Protein AF-0000000068271011 (afdb_homodimer)

Organism: Malus domestica (NCBI:txid3750)

Structure (mmCIF, N/CA/C/O backbone):
data_AF-0000000068271011-model_v1
#
loop_
_entity.id
_entity.type
_entity.pdbx_description
1 polymer 'CASP-like protein'
#
loop_
_atom_site.group_PDB
_atom_site.id
_atom_site.type_symbol
_atom_site.label_atom_id
_atom_site.label_alt_id
_atom_site.label_comp_id
_atom_site.label_asym_id
_atom_site.label_entity_id
_atom_site.label_seq_id
_atom_site.pdbx_PDB_ins_code
_atom_site.Cartn_x
_atom_site.Cartn_y
_atom_site.Cartn_z
_atom_site.occupancy
_atom_site.B_iso_or_equiv
_atom_site.auth_seq_id
_atom_site.auth_comp_id
_atom_site.auth_asym_id
_atom_site.auth_atom_id
_atom_site.pdbx_PDB_model_num
ATOM 1 N N . MET A 1 1 ? -18.062 60.094 32.25 1 33.31 1 MET A N 1
ATOM 2 C CA . MET A 1 1 ? -18.938 59.219 31.516 1 33.31 1 MET A CA 1
ATOM 3 C C . MET A 1 1 ? -18.172 58.438 30.453 1 33.31 1 MET A C 1
ATOM 5 O O . MET A 1 1 ? -17.688 59 29.484 1 33.31 1 MET A O 1
ATOM 9 N N . ARG A 1 2 ? -17.422 57.312 30.844 1 46.38 2 ARG A N 1
ATOM 10 C CA . ARG A 1 2 ? -16.516 56.469 30.062 1 46.38 2 ARG A CA 1
ATOM 11 C C . ARG A 1 2 ? -17.266 55.781 28.938 1 46.38 2 ARG A C 1
ATOM 13 O O . ARG A 1 2 ? -18.312 55.156 29.172 1 46.38 2 ARG A O 1
ATOM 20 N N . SER A 1 3 ? -17.188 56.375 27.75 1 44.25 3 SER A N 1
ATOM 21 C CA . SER A 1 3 ? -17.844 55.812 26.562 1 44.25 3 SER A CA 1
ATOM 22 C C . SER A 1 3 ? -17.531 54.312 26.438 1 44.25 3 SER A C 1
ATOM 24 O O . SER A 1 3 ? -16.406 53.906 26.656 1 44.25 3 SER A O 1
ATOM 26 N N . PRO A 1 4 ? -18.562 53.438 26.656 1 44.94 4 PRO A N 1
ATOM 27 C CA . PRO A 1 4 ? -18.375 51.969 26.531 1 44.94 4 PRO A CA 1
ATOM 28 C C . PRO A 1 4 ? -17.719 51.562 25.219 1 44.94 4 PRO A C 1
ATOM 30 O O . PRO A 1 4 ? -18.016 52.156 24.172 1 44.94 4 PRO A O 1
ATOM 33 N N . GLN A 1 5 ? -16.422 51.375 25.125 1 43.22 5 GLN A N 1
ATOM 34 C CA . GLN A 1 5 ? -15.773 50.844 23.938 1 43.22 5 GLN A CA 1
ATOM 35 C C . GLN A 1 5 ? -16.531 49.625 23.391 1 43.22 5 GLN A C 1
ATOM 37 O O . GLN A 1 5 ? -16.875 48.719 24.156 1 43.22 5 GLN A O 1
ATOM 42 N N . PRO A 1 6 ? -17.328 49.781 22.297 1 45.28 6 PRO A N 1
ATOM 43 C CA . PRO A 1 6 ? -18 48.656 21.688 1 45.28 6 PRO A CA 1
ATOM 44 C C . PRO A 1 6 ? -17.109 47.406 21.578 1 45.28 6 PRO A C 1
ATOM 46 O O . PRO A 1 6 ? -15.914 47.531 21.281 1 45.28 6 PRO A O 1
ATOM 49 N N . HIS A 1 7 ? -17.203 46.469 22.453 1 42.16 7 HIS A N 1
ATOM 50 C CA . HIS A 1 7 ? -16.641 45.125 22.266 1 42.16 7 HIS A CA 1
ATOM 51 C C . HIS A 1 7 ? -16.797 44.656 20.828 1 42.16 7 HIS A C 1
ATOM 53 O O . HIS A 1 7 ? -17.906 44.625 20.281 1 42.16 7 HIS A O 1
ATOM 59 N N . ARG A 1 8 ? -15.914 45.031 19.891 1 43.66 8 ARG A N 1
ATOM 60 C CA . ARG A 1 8 ? -15.828 44.438 18.562 1 43.66 8 ARG A CA 1
ATOM 61 C C . ARG A 1 8 ? -16.078 42.938 18.625 1 43.66 8 ARG A C 1
ATOM 63 O O . ARG A 1 8 ? -15.266 42.188 19.172 1 43.66 8 ARG A O 1
ATOM 70 N N . ASN A 1 9 ? -17.266 42.562 18.938 1 37.66 9 ASN A N 1
ATOM 71 C CA . ASN A 1 9 ? -17.578 41.156 18.641 1 37.66 9 ASN A CA 1
ATOM 72 C C . ASN A 1 9 ? -16.984 40.719 17.312 1 37.66 9 ASN A C 1
ATOM 74 O O . ASN A 1 9 ? -17.328 41.281 16.266 1 37.66 9 ASN A O 1
ATOM 78 N N . GLY A 1 10 ? -15.719 40.656 17.125 1 39.84 10 GLY A N 1
ATOM 79 C CA . GLY A 1 10 ? -15.242 39.906 15.992 1 39.84 10 GLY A CA 1
ATOM 80 C C . GLY A 1 10 ? -16.203 38.812 15.547 1 39.84 10 GLY A C 1
ATOM 81 O O . GLY A 1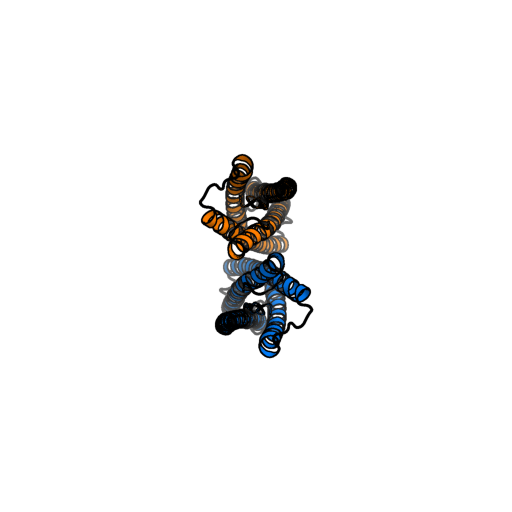 10 ? -16.125 37.688 16.031 1 39.84 10 GLY A O 1
ATOM 82 N N . GLY A 1 11 ? -17.469 39.062 15.422 1 41.41 11 GLY A N 1
ATOM 83 C CA . GLY A 1 11 ? -18.5 38.219 14.891 1 41.41 11 GLY A CA 1
ATOM 84 C C . GLY A 1 11 ? -18.016 37.344 13.75 1 41.41 11 GLY A C 1
ATOM 85 O O . GLY A 1 11 ? -17.328 37.812 12.836 1 41.41 11 GLY A O 1
ATOM 86 N N . ASP A 1 12 ? -17.688 35.969 13.945 1 48.03 12 ASP A N 1
ATOM 87 C CA . ASP A 1 12 ? -17.641 35 12.859 1 48.03 12 ASP A CA 1
ATOM 88 C C . ASP A 1 12 ? -18.594 35.406 11.734 1 48.03 12 ASP A C 1
ATOM 90 O O . ASP A 1 12 ? -19.797 35.562 11.969 1 48.03 12 ASP A O 1
ATOM 94 N N . ASN A 1 13 ? -18.266 36.219 10.836 1 49.38 13 ASN A N 1
ATOM 95 C CA . ASN A 1 13 ? -19.047 36.562 9.664 1 49.38 13 ASN A CA 1
ATOM 96 C C . ASN A 1 13 ? -19.828 35.344 9.141 1 49.38 13 ASN A C 1
ATOM 98 O O . ASN A 1 13 ? -19.25 34.281 8.883 1 49.38 13 ASN A O 1
ATOM 102 N N . PRO A 1 14 ? -21.125 35.312 9.273 1 54.72 14 PRO A N 1
ATOM 103 C CA . PRO A 1 14 ? -22 34.25 8.773 1 54.72 14 PRO A CA 1
ATOM 104 C C . PRO A 1 14 ? -21.547 33.688 7.43 1 54.72 14 PRO A C 1
ATOM 106 O O . PRO A 1 14 ? -21.75 32.5 7.156 1 54.72 14 PRO A O 1
ATOM 109 N N . PHE A 1 15 ? -20.922 34.5 6.59 1 53.84 15 PHE A N 1
ATOM 110 C CA . PHE A 1 15 ? -20.5 34.062 5.266 1 53.84 15 PHE A CA 1
ATOM 111 C C . PHE A 1 15 ? -19.375 33.031 5.371 1 53.84 15 PHE A C 1
ATOM 113 O O . PHE A 1 15 ? -19.375 32.031 4.656 1 53.84 15 PHE A O 1
ATOM 120 N N . HIS A 1 16 ? -18.375 33.312 6.211 1 56.59 16 HIS A N 1
ATOM 121 C CA . HIS A 1 16 ? -17.25 32.375 6.387 1 56.59 16 HIS A CA 1
ATOM 122 C C . HIS A 1 16 ? -17.734 31.047 6.918 1 56.59 16 HIS A C 1
ATOM 124 O O . HIS A 1 16 ? -17.266 29.984 6.492 1 56.59 16 HIS A O 1
ATOM 130 N N . SER A 1 17 ? -18.875 31.172 7.656 1 69.44 17 SER A N 1
ATOM 131 C CA . SER A 1 17 ? -19.422 29.953 8.242 1 69.44 17 SER A CA 1
ATOM 132 C C . SER A 1 17 ? -20.109 29.094 7.184 1 69.44 17 SER A C 1
ATOM 134 O O . SER A 1 17 ? -19.938 27.875 7.168 1 69.44 17 SER A O 1
ATOM 136 N N . THR A 1 18 ? -20.641 29.766 6.086 1 74.25 18 THR A N 1
ATOM 137 C CA . THR A 1 18 ? -21.359 29 5.086 1 74.25 18 THR A CA 1
ATOM 138 C C . THR A 1 18 ? -20.391 28.312 4.133 1 74.25 18 THR A C 1
ATOM 140 O O . THR A 1 18 ? -20.578 27.141 3.779 1 74.25 18 THR A O 1
ATOM 143 N N . VAL A 1 19 ? -19.328 29.125 3.732 1 69.19 19 VAL A N 1
ATOM 144 C CA . VAL A 1 19 ? -18.359 28.547 2.807 1 69.19 19 VAL A CA 1
ATOM 145 C C . VAL A 1 19 ? -17.656 27.375 3.465 1 69.19 19 VAL A C 1
ATOM 147 O O . VAL A 1 19 ? -17.438 26.328 2.832 1 69.19 19 VAL A O 1
ATOM 150 N N . SER A 1 20 ? -17.375 27.562 4.691 1 77 20 SER A N 1
ATOM 151 C CA . SER A 1 20 ? -16.703 26.5 5.441 1 77 20 SER A CA 1
ATOM 152 C C . SER A 1 20 ? -17.609 25.281 5.586 1 77 20 SER A C 1
ATOM 154 O O . SER A 1 20 ? -17.156 24.141 5.441 1 77 20 SER A O 1
ATOM 156 N N . LEU A 1 21 ? -18.906 25.578 5.742 1 78.38 21 LEU A N 1
ATOM 157 C CA . LEU A 1 21 ? -19.859 24.484 5.879 1 78.38 21 LEU A CA 1
ATOM 158 C C . LEU A 1 21 ? -20.031 23.75 4.559 1 78.38 21 LEU A C 1
ATOM 160 O O . LEU A 1 21 ? -20.141 22.516 4.543 1 78.38 21 LEU A O 1
ATOM 164 N N . ARG A 1 22 ? -20.031 24.438 3.506 1 80.31 22 ARG A N 1
ATOM 165 C CA . ARG A 1 22 ? -20.172 23.828 2.191 1 80.31 22 ARG A CA 1
ATOM 166 C C . ARG A 1 22 ? -18.953 22.984 1.857 1 80.31 22 ARG A C 1
ATOM 168 O O . ARG A 1 22 ? -19.078 21.891 1.304 1 80.31 22 ARG A O 1
ATOM 175 N N . LYS A 1 23 ? -17.812 23.469 2.145 1 81.69 23 LYS A N 1
ATOM 176 C CA . LYS A 1 23 ? -16.578 22.719 1.898 1 81.69 23 LYS A CA 1
ATOM 177 C C . LYS A 1 23 ? -16.547 21.438 2.715 1 81.69 23 LYS A C 1
ATOM 179 O O . LYS A 1 23 ? -16.125 20.391 2.219 1 81.69 23 LYS A O 1
ATOM 184 N N . LEU A 1 24 ? -16.984 21.547 3.848 1 82.75 24 LEU A N 1
ATOM 185 C CA . LEU A 1 24 ? -17.016 20.375 4.723 1 82.75 24 LEU A CA 1
ATOM 186 C C . LEU A 1 24 ? -17.984 19.328 4.191 1 82.75 24 LEU A C 1
ATOM 188 O O . LEU A 1 24 ? -17.688 18.125 4.203 1 82.75 24 LEU A O 1
ATOM 192 N N . ARG A 1 25 ? -19.109 19.844 3.721 1 85.06 25 ARG A N 1
ATOM 193 C CA . ARG A 1 25 ? -20.109 18.922 3.176 1 85.06 25 ARG A CA 1
ATOM 194 C C . ARG A 1 25 ? -19.578 18.234 1.924 1 85.06 25 ARG A C 1
ATOM 196 O O . ARG A 1 25 ? -19.781 17.016 1.749 1 85.06 25 ARG A O 1
ATOM 203 N N . ARG A 1 26 ? -18.969 19 1.109 1 87 26 ARG A N 1
ATOM 204 C CA . ARG A 1 26 ? -18.406 18.422 -0.111 1 87 26 ARG A CA 1
ATOM 205 C C . ARG A 1 26 ? -17.359 17.375 0.212 1 87 26 ARG A C 1
ATOM 207 O O . ARG A 1 26 ? -17.297 16.328 -0.437 1 87 26 ARG A O 1
ATOM 214 N N . PHE A 1 27 ? -16.562 17.688 1.194 1 89.06 27 PHE A N 1
ATOM 215 C CA . PHE A 1 27 ? -15.531 16.766 1.633 1 89.06 27 PHE A CA 1
ATOM 216 C C . PHE A 1 27 ? -16.156 15.469 2.154 1 89.06 27 PHE A C 1
ATOM 218 O O . PHE A 1 27 ? -15.703 14.375 1.803 1 89.06 27 PHE A O 1
ATOM 225 N N . ASN A 1 28 ? -17.156 15.547 2.842 1 90.06 28 ASN A N 1
ATOM 226 C CA . ASN A 1 28 ? -17.812 14.383 3.408 1 90.06 28 ASN A CA 1
ATOM 227 C C . ASN A 1 28 ? -18.5 13.547 2.33 1 90.06 28 ASN A C 1
ATOM 229 O O . ASN A 1 28 ? -18.484 12.312 2.393 1 90.06 28 ASN A O 1
ATOM 233 N N . TYR A 1 29 ? -19.031 14.219 1.406 1 92.75 29 TYR A N 1
ATOM 234 C CA . TYR A 1 29 ? -19.672 13.5 0.309 1 92.75 29 TYR A CA 1
ATOM 235 C C . TYR A 1 29 ? -18.641 12.773 -0.545 1 92.75 29 TYR A C 1
ATOM 237 O O . TYR A 1 29 ? -18.891 11.672 -1.04 1 92.75 29 TYR A O 1
ATOM 245 N N . LEU A 1 30 ? -17.531 13.422 -0.727 1 94.19 30 LEU A N 1
ATOM 246 C CA . LEU A 1 30 ? -16.453 12.773 -1.477 1 94.19 30 LEU A CA 1
ATOM 247 C C . LEU A 1 30 ? -16.016 11.492 -0.792 1 94.19 30 LEU A C 1
ATOM 249 O O . LEU A 1 30 ? -15.836 10.461 -1.448 1 94.19 30 LEU A O 1
ATOM 253 N N . ILE A 1 31 ? -15.883 11.586 0.47 1 94.5 31 ILE A N 1
ATOM 254 C CA . ILE A 1 31 ? -15.508 10.398 1.239 1 94.5 31 ILE A CA 1
ATOM 255 C C . ILE A 1 31 ? -16.562 9.305 1.044 1 94.5 31 ILE A C 1
ATOM 257 O O . ILE A 1 31 ? -16.219 8.141 0.82 1 94.5 31 ILE A O 1
ATOM 261 N N . LEU A 1 32 ? -17.797 9.656 1.128 1 96 32 LEU A N 1
ATOM 262 C CA . LEU A 1 32 ? -18.875 8.695 0.977 1 96 32 LEU A CA 1
ATOM 263 C C . LEU A 1 32 ? -18.844 8.047 -0.403 1 96 32 LEU A C 1
ATOM 265 O O . LEU A 1 32 ? -19.047 6.836 -0.53 1 96 32 LEU A O 1
ATOM 269 N N . VAL A 1 33 ? -18.547 8.82 -1.41 1 97.12 33 VAL A N 1
ATOM 270 C CA . VAL A 1 33 ? -18.469 8.305 -2.773 1 97.12 33 VAL A CA 1
ATOM 271 C C . VAL A 1 33 ? -17.344 7.293 -2.883 1 97.12 33 VAL A C 1
ATOM 273 O O . VAL A 1 33 ? -17.5 6.227 -3.482 1 97.12 33 VAL A O 1
ATOM 276 N N . PHE A 1 34 ? -16.203 7.613 -2.303 1 97.88 34 PHE A N 1
ATOM 277 C CA . PHE A 1 34 ? -15.062 6.695 -2.35 1 97.88 34 PHE A CA 1
ATOM 278 C C . PHE A 1 34 ? -15.359 5.426 -1.567 1 97.88 34 PHE A C 1
ATOM 280 O O . PHE A 1 34 ? -14.977 4.328 -1.985 1 97.88 34 PHE A O 1
ATOM 287 N N . ARG A 1 35 ? -16.047 5.574 -0.492 1 97.38 35 ARG A N 1
ATOM 288 C CA . ARG A 1 35 ? -16.391 4.41 0.316 1 97.38 35 ARG A CA 1
ATOM 289 C C . ARG A 1 35 ? -17.391 3.512 -0.417 1 97.38 35 ARG A C 1
ATOM 291 O O . ARG A 1 35 ? -17.266 2.285 -0.385 1 97.38 35 ARG A O 1
ATOM 298 N N . PHE A 1 36 ? -18.312 4.121 -1.076 1 98.12 36 PHE A N 1
ATOM 299 C CA . PHE A 1 36 ? -19.297 3.363 -1.851 1 98.12 36 PHE A CA 1
ATOM 300 C C . PHE A 1 36 ? -18.625 2.639 -3.008 1 98.12 36 PHE A C 1
ATOM 302 O O . PHE A 1 36 ? -18.906 1.466 -3.264 1 98.12 36 PHE A O 1
ATOM 309 N N . ALA A 1 37 ? -17.734 3.355 -3.635 1 98.62 37 ALA A N 1
ATOM 310 C CA . ALA A 1 37 ? -17.016 2.768 -4.762 1 98.62 37 ALA A CA 1
ATOM 311 C C . ALA A 1 37 ? -16.125 1.61 -4.305 1 98.62 37 ALA A C 1
ATOM 313 O O . ALA A 1 37 ? -16.062 0.571 -4.965 1 98.62 37 ALA A O 1
ATOM 314 N N . SER A 1 38 ? -15.484 1.835 -3.16 1 98.56 38 SER A N 1
ATOM 315 C CA . SER A 1 38 ? -14.656 0.763 -2.607 1 98.56 38 SER A CA 1
ATOM 316 C C . SER A 1 38 ? -15.508 -0.443 -2.223 1 98.56 38 SER A C 1
ATOM 318 O O . SER A 1 38 ? -15.133 -1.585 -2.494 1 98.56 38 SER A O 1
ATOM 320 N N . PHE A 1 39 ? -16.672 -0.252 -1.646 1 98.69 39 PHE A N 1
ATOM 321 C CA . PHE A 1 39 ? -17.578 -1.316 -1.255 1 98.69 39 PHE A CA 1
ATOM 322 C C . PHE A 1 39 ? -18.047 -2.105 -2.473 1 98.69 39 PHE A C 1
ATOM 324 O O . PHE A 1 39 ? -17.938 -3.332 -2.504 1 98.69 39 PHE A O 1
ATOM 331 N N . SER A 1 40 ? -18.5 -1.378 -3.469 1 98.81 40 SER A N 1
ATOM 332 C CA . SER A 1 40 ? -19.047 -2.025 -4.652 1 98.81 40 SER A CA 1
ATOM 333 C C . SER A 1 40 ? -17.984 -2.814 -5.402 1 98.81 40 SER A C 1
ATOM 335 O O . SER A 1 40 ? -18.25 -3.928 -5.867 1 98.81 40 SER A O 1
ATOM 337 N N . SER A 1 41 ? -16.812 -2.236 -5.484 1 98.88 41 SER A N 1
ATOM 338 C CA . SER A 1 41 ? -15.742 -2.902 -6.215 1 98.88 41 SER A CA 1
ATOM 339 C C . SER A 1 41 ? -15.273 -4.156 -5.484 1 98.88 41 SER A C 1
ATOM 341 O O . SER A 1 41 ? -15.109 -5.215 -6.098 1 98.88 41 SER A O 1
ATOM 343 N N . SER A 1 42 ? -15.102 -4.059 -4.168 1 98.88 42 SER A N 1
ATOM 344 C CA . SER A 1 42 ? -14.633 -5.207 -3.398 1 98.88 42 SER A CA 1
ATOM 345 C C . SER A 1 42 ? -15.711 -6.285 -3.309 1 98.88 42 SER A C 1
ATOM 347 O O . SER A 1 42 ? -15.398 -7.48 -3.336 1 98.88 42 SER A O 1
ATOM 349 N N . LEU A 1 43 ? -16.938 -5.883 -3.244 1 98.81 43 LEU A N 1
ATOM 350 C CA . LEU A 1 43 ? -18.031 -6.855 -3.238 1 98.81 43 LEU A CA 1
ATOM 351 C C . LEU A 1 43 ? -18.109 -7.586 -4.574 1 98.81 43 LEU A C 1
ATOM 353 O O . LEU A 1 43 ? -18.266 -8.812 -4.609 1 98.81 43 LEU A O 1
ATOM 357 N N . ALA A 1 44 ? -18.031 -6.77 -5.617 1 98.81 44 ALA A N 1
ATOM 358 C CA . ALA A 1 44 ? -18.047 -7.379 -6.945 1 98.81 44 ALA A CA 1
ATOM 359 C C . ALA A 1 44 ? -16.891 -8.359 -7.121 1 98.81 44 ALA A C 1
ATOM 361 O O . ALA A 1 44 ? -17.078 -9.461 -7.637 1 98.81 44 ALA A O 1
ATOM 362 N N . SER A 1 45 ? -15.734 -7.973 -6.727 1 98.88 45 SER A N 1
ATOM 363 C CA . SER A 1 45 ? -14.578 -8.852 -6.805 1 98.88 45 SER A CA 1
ATOM 364 C C . SER A 1 45 ? -14.82 -10.156 -6.043 1 98.88 45 SER A C 1
ATOM 366 O O . SER A 1 45 ? -14.555 -11.242 -6.559 1 98.88 45 SER A O 1
ATOM 368 N N . PHE A 1 46 ? -15.352 -10.023 -4.879 1 98.62 46 PHE A N 1
ATOM 369 C CA . PHE A 1 46 ? -15.672 -11.164 -4.023 1 98.62 46 PHE A CA 1
ATOM 370 C C . PHE A 1 46 ? -16.672 -12.094 -4.711 1 98.62 46 PHE A C 1
ATOM 372 O O . PHE A 1 46 ? -16.422 -13.297 -4.801 1 98.62 46 PHE A O 1
ATOM 379 N N . VAL A 1 47 ? -17.688 -11.57 -5.234 1 97.88 47 VAL A N 1
ATOM 380 C CA . VAL A 1 47 ? -18.766 -12.352 -5.844 1 97.88 47 VAL A CA 1
ATOM 381 C C . VAL A 1 47 ? -18.25 -13.023 -7.121 1 97.88 47 VAL A C 1
ATOM 383 O O . VAL A 1 47 ? -18.531 -14.195 -7.367 1 97.88 47 VAL A O 1
ATOM 386 N N . PHE A 1 48 ? -17.484 -12.289 -7.914 1 97.69 48 PHE A N 1
ATOM 387 C CA . PHE A 1 48 ? -16.984 -12.852 -9.164 1 97.69 48 PHE A CA 1
ATOM 388 C C . PHE A 1 48 ? -16.031 -14 -8.891 1 97.69 48 PHE A C 1
ATOM 390 O O . PHE A 1 48 ? -16.031 -15 -9.609 1 97.69 48 PHE A O 1
ATOM 397 N N . MET A 1 49 ? -15.234 -13.883 -7.852 1 97.56 49 MET A N 1
ATOM 398 C CA . MET A 1 49 ? -14.328 -14.977 -7.52 1 97.56 49 MET A CA 1
ATOM 399 C C . MET A 1 49 ? -15.102 -16.188 -7.02 1 97.56 49 MET A C 1
ATOM 401 O O . MET A 1 49 ? -14.797 -17.328 -7.402 1 97.56 49 MET A O 1
ATOM 405 N N . LEU A 1 50 ? -16.125 -15.953 -6.277 1 95.62 50 LEU A N 1
ATOM 406 C CA . LEU A 1 50 ? -16.953 -17.047 -5.773 1 95.62 50 LEU A CA 1
ATOM 407 C C . LEU A 1 50 ? -17.672 -17.75 -6.914 1 95.62 50 LEU A C 1
ATOM 409 O O . LEU A 1 50 ? -17.875 -18.969 -6.871 1 95.62 50 LEU A O 1
ATOM 413 N N . SER A 1 51 ? -17.984 -17 -7.898 1 93.44 51 SER A N 1
ATOM 414 C CA . SER A 1 51 ? -18.766 -17.531 -9.008 1 93.44 51 SER A CA 1
ATOM 415 C C . SER A 1 51 ? -17.938 -18.453 -9.883 1 93.44 51 SER A C 1
ATOM 417 O O . SER A 1 51 ? -18.484 -19.188 -10.711 1 93.44 51 SER A O 1
ATOM 419 N N . THR A 1 52 ? -16.625 -18.453 -9.695 1 92.5 52 THR A N 1
ATOM 420 C CA . THR A 1 52 ? -15.766 -19.344 -10.469 1 92.5 52 THR A CA 1
ATOM 421 C C . THR A 1 52 ? -16.016 -20.797 -10.07 1 92.5 52 THR A C 1
ATOM 423 O O . THR A 1 52 ? -15.664 -21.719 -10.82 1 92.5 52 THR A O 1
ATOM 426 N N . SER A 1 53 ? -16.609 -21.078 -8.945 1 86.25 53 SER A N 1
ATOM 427 C CA . SER A 1 53 ? -16.891 -22.422 -8.484 1 86.25 53 SER A CA 1
ATOM 428 C C . SER A 1 53 ? -18.141 -22.984 -9.172 1 86.25 53 SER A C 1
ATOM 430 O O . SER A 1 53 ? -18.391 -24.188 -9.117 1 86.25 53 SER A O 1
ATOM 432 N N . ARG A 1 54 ? -18.969 -22.281 -9.75 1 77.5 54 ARG A N 1
ATOM 433 C CA . ARG A 1 54 ? -20.203 -22.719 -10.398 1 77.5 54 ARG A CA 1
ATOM 434 C C . ARG A 1 54 ? -19.938 -23.203 -11.82 1 77.5 54 ARG A C 1
ATOM 436 O O . ARG A 1 54 ? -20.828 -23.703 -12.492 1 77.5 54 ARG A O 1
ATOM 443 N N . ALA A 1 55 ? -18.656 -23.078 -12.125 1 71.56 55 ALA A N 1
ATOM 444 C CA . ALA A 1 55 ? -18.328 -23.484 -13.484 1 71.56 55 ALA A CA 1
ATOM 445 C C . ALA A 1 55 ? -18.406 -25 -13.641 1 71.56 55 ALA A C 1
ATOM 447 O O . ALA A 1 55 ? -18.828 -25.703 -12.719 1 71.56 55 ALA A O 1
ATOM 448 N N . ALA A 1 56 ? -18.047 -25.578 -14.742 1 70.44 56 ALA A N 1
ATOM 449 C CA . ALA A 1 56 ? -18.156 -26.969 -15.148 1 70.44 56 ALA A CA 1
ATOM 450 C C . ALA A 1 56 ? -17.578 -27.906 -14.086 1 70.44 56 ALA A C 1
ATOM 452 O O . ALA A 1 56 ? -16.734 -27.484 -13.281 1 70.44 56 ALA A O 1
ATOM 453 N N . ALA A 1 57 ? -18.156 -29.078 -13.898 1 76.19 57 ALA A N 1
ATOM 454 C CA . ALA A 1 57 ? -17.812 -30.062 -12.883 1 76.19 57 ALA A CA 1
ATOM 455 C C . ALA A 1 57 ? -16.297 -30.344 -12.883 1 76.19 57 ALA A C 1
ATOM 457 O O . ALA A 1 57 ? -15.703 -30.516 -11.82 1 76.19 57 ALA A O 1
ATOM 458 N N . ASN A 1 58 ? -15.516 -30.219 -13.953 1 82.25 58 ASN A N 1
ATOM 459 C CA . ASN A 1 58 ? -14.094 -30.531 -14.016 1 82.25 58 ASN A CA 1
ATOM 460 C C . ASN A 1 58 ? -13.242 -29.266 -14.062 1 82.25 58 ASN A C 1
ATOM 462 O O . ASN A 1 58 ? -12.023 -29.344 -14.242 1 82.25 58 ASN A O 1
ATOM 466 N N . SER A 1 59 ? -13.883 -28.109 -13.75 1 86.25 59 SER A N 1
ATOM 467 C CA . SER A 1 59 ? -13.164 -26.844 -13.797 1 86.25 59 SER A CA 1
ATOM 468 C C . SER A 1 59 ? -12.438 -26.578 -12.484 1 86.25 59 SER A C 1
ATOM 470 O O . SER A 1 59 ? -12.852 -27.047 -11.43 1 86.25 59 SER A O 1
ATOM 472 N N . PRO A 1 60 ? -11.32 -25.938 -12.562 1 89.56 60 PRO A N 1
ATOM 473 C CA . PRO A 1 60 ? -10.656 -25.531 -11.328 1 89.56 60 PRO A CA 1
ATOM 474 C C . PRO A 1 60 ? -11.539 -24.625 -10.461 1 89.56 60 PRO A C 1
ATOM 476 O O . PRO A 1 60 ? -12.422 -23.938 -10.984 1 89.56 60 PRO A O 1
ATOM 479 N N . ARG A 1 61 ? -11.328 -24.734 -9.227 1 91.31 61 ARG A N 1
ATOM 480 C CA . ARG A 1 61 ? -12.062 -23.922 -8.273 1 91.31 61 ARG A CA 1
ATOM 481 C C . ARG A 1 61 ? -11.117 -23 -7.504 1 91.31 61 ARG A C 1
ATOM 483 O O . ARG A 1 61 ? -9.992 -23.375 -7.184 1 91.31 61 ARG A O 1
ATOM 490 N N . TRP A 1 62 ? -11.688 -21.859 -7.125 1 92.81 62 TRP A N 1
ATOM 491 C CA . TRP A 1 62 ? -10.867 -20.828 -6.488 1 92.81 62 TRP A CA 1
ATOM 492 C C . TRP A 1 62 ? -10.273 -21.328 -5.18 1 92.81 62 TRP A C 1
ATOM 494 O O . TRP A 1 62 ? -9.133 -21.016 -4.84 1 92.81 62 TRP A O 1
ATOM 504 N N . TYR A 1 63 ? -11.062 -22.109 -4.414 1 93.19 63 TYR A N 1
ATOM 505 C CA . TYR A 1 63 ? -10.633 -22.469 -3.066 1 93.19 63 TYR A CA 1
ATOM 506 C C . TYR A 1 63 ? -9.508 -23.484 -3.107 1 93.19 63 TYR A C 1
ATOM 508 O O . TYR A 1 63 ? -8.93 -23.828 -2.072 1 93.19 63 TYR A O 1
ATOM 516 N N . HIS A 1 64 ? -9.078 -24.016 -4.297 1 91.31 64 HIS A N 1
ATOM 517 C CA . HIS A 1 64 ? -7.941 -24.922 -4.43 1 91.31 64 HIS A CA 1
ATOM 518 C C . HIS A 1 64 ? -6.625 -24.156 -4.43 1 91.31 64 HIS A C 1
ATOM 520 O O . HIS A 1 64 ? -5.555 -24.75 -4.262 1 91.31 64 HIS A O 1
ATOM 526 N N . PHE A 1 65 ? -6.699 -22.891 -4.617 1 93.56 65 PHE A N 1
ATOM 527 C CA . PHE A 1 65 ? -5.5 -22.078 -4.758 1 93.56 65 PHE A CA 1
ATOM 528 C C . PHE A 1 65 ? -5.375 -21.094 -3.598 1 93.56 65 PHE A C 1
ATOM 530 O O . PHE A 1 65 ? -6.281 -20.297 -3.357 1 93.56 65 PHE A O 1
ATOM 537 N N . ASP A 1 66 ? -4.254 -21.047 -2.955 1 94.56 66 ASP A N 1
ATOM 538 C CA . ASP A 1 66 ? -4.023 -20.188 -1.803 1 94.56 66 ASP A CA 1
ATOM 539 C C . ASP A 1 66 ? -4.156 -18.703 -2.186 1 94.56 66 ASP A C 1
ATOM 541 O O . ASP A 1 66 ? -4.77 -17.922 -1.456 1 94.56 66 ASP A O 1
ATOM 545 N N . ALA A 1 67 ? -3.605 -18.344 -3.32 1 97.44 67 ALA A N 1
ATOM 546 C CA . ALA A 1 67 ? -3.633 -16.953 -3.736 1 97.44 67 ALA A CA 1
ATOM 547 C C . ALA A 1 67 ? -5.062 -16.469 -3.973 1 97.44 67 ALA A C 1
ATOM 549 O O . ALA A 1 67 ? -5.414 -15.344 -3.635 1 97.44 67 ALA A O 1
ATOM 550 N N . PHE A 1 68 ? -5.891 -17.344 -4.535 1 98.06 68 PHE A N 1
ATOM 551 C CA . PHE A 1 68 ? -7.27 -16.953 -4.801 1 98.06 68 PHE A CA 1
ATOM 552 C C . PHE A 1 68 ? -8.086 -16.922 -3.514 1 98.06 68 PHE A C 1
ATOM 554 O O . PHE A 1 68 ? -8.977 -16.078 -3.357 1 98.06 68 PHE A O 1
ATOM 561 N N . ARG A 1 69 ? -7.801 -17.766 -2.59 1 97.94 69 ARG A N 1
ATOM 562 C CA . ARG A 1 69 ? -8.43 -17.672 -1.277 1 97.94 69 ARG A CA 1
ATOM 563 C C . ARG A 1 69 ? -8.078 -16.344 -0.596 1 97.94 69 ARG A C 1
ATOM 565 O O . ARG A 1 69 ? -8.922 -15.75 0.084 1 97.94 69 ARG A O 1
ATOM 572 N N . PHE A 1 70 ? -6.859 -15.969 -0.787 1 98.69 70 PHE A N 1
ATOM 573 C CA . PHE A 1 70 ? -6.398 -14.695 -0.252 1 98.69 70 PHE A CA 1
ATOM 574 C C . PHE A 1 70 ? -7.164 -13.539 -0.88 1 98.69 70 PHE A C 1
ATOM 576 O O . PHE A 1 70 ? -7.605 -12.625 -0.179 1 98.69 70 PHE A O 1
ATOM 583 N N . VAL A 1 71 ? -7.406 -13.594 -2.16 1 98.81 71 VAL A N 1
ATOM 584 C CA . VAL A 1 71 ? -8.172 -12.57 -2.865 1 98.81 71 VAL A CA 1
ATOM 585 C C . VAL A 1 71 ? -9.609 -12.547 -2.348 1 98.81 71 VAL A C 1
ATOM 587 O O . VAL A 1 71 ? -10.148 -11.477 -2.049 1 98.81 71 VAL A O 1
ATOM 590 N N . VAL A 1 72 ? -10.188 -13.703 -2.168 1 98.69 72 VAL A N 1
ATOM 591 C CA . VAL A 1 72 ? -11.562 -13.797 -1.678 1 98.69 72 VAL A CA 1
ATOM 592 C C . VAL A 1 72 ? -11.648 -13.219 -0.268 1 98.69 72 VAL A C 1
ATOM 594 O O . VAL A 1 72 ? -12.508 -12.375 0.013 1 98.69 72 VAL A O 1
ATOM 597 N N . GLY A 1 73 ? -10.734 -13.648 0.563 1 98.69 73 GLY A N 1
ATOM 598 C CA . GLY A 1 73 ? -10.75 -13.188 1.94 1 98.69 73 GLY A CA 1
ATOM 599 C C . GLY A 1 73 ? -10.531 -11.688 2.066 1 98.69 73 GLY A C 1
ATOM 600 O O . GLY A 1 73 ? -11.242 -11.016 2.814 1 98.69 73 GLY A O 1
ATOM 601 N N . ALA A 1 74 ? -9.547 -11.18 1.356 1 98.88 74 ALA A N 1
ATOM 602 C CA . ALA A 1 74 ? -9.227 -9.758 1.417 1 98.88 74 ALA A CA 1
ATOM 603 C C . ALA A 1 74 ? -10.398 -8.906 0.947 1 98.88 74 ALA A C 1
ATOM 605 O O . ALA A 1 74 ? -10.758 -7.918 1.594 1 98.88 74 ALA A O 1
ATOM 606 N N . ASN A 1 75 ? -11.008 -9.289 -0.191 1 98.88 75 ASN A N 1
ATOM 607 C CA . ASN A 1 75 ? -12.109 -8.492 -0.727 1 98.88 75 ASN A CA 1
ATOM 608 C C . ASN A 1 75 ? -13.359 -8.609 0.14 1 98.88 75 ASN A C 1
ATOM 610 O O . ASN A 1 75 ? -14.125 -7.652 0.259 1 98.88 75 ASN A O 1
ATOM 614 N N . ALA A 1 76 ? -13.539 -9.742 0.809 1 98.81 76 ALA A N 1
ATOM 615 C CA . ALA A 1 76 ? -14.641 -9.875 1.76 1 98.81 76 ALA A CA 1
ATOM 616 C C . ALA A 1 76 ? -14.445 -8.945 2.953 1 98.81 76 ALA A C 1
ATOM 618 O O . ALA A 1 76 ? -15.383 -8.25 3.357 1 98.81 76 ALA A O 1
ATOM 619 N N . ILE A 1 77 ? -13.273 -8.906 3.479 1 98.81 77 ILE A N 1
ATOM 620 C CA . ILE A 1 77 ? -12.945 -8.07 4.629 1 98.81 77 ILE A CA 1
ATOM 621 C C . ILE A 1 77 ? -13.156 -6.602 4.277 1 98.81 77 ILE A C 1
ATOM 623 O O . ILE A 1 77 ? -13.789 -5.859 5.031 1 98.81 77 ILE A O 1
ATOM 627 N N . VAL A 1 78 ? -12.695 -6.211 3.127 1 98.81 78 VAL A N 1
ATOM 628 C CA . VAL A 1 78 ? -12.75 -4.805 2.738 1 98.81 78 VAL A CA 1
ATOM 629 C C . VAL A 1 78 ? -14.188 -4.422 2.4 1 98.81 78 VAL A C 1
ATOM 631 O O . VAL A 1 78 ? -14.625 -3.303 2.686 1 98.81 78 VAL A O 1
ATOM 634 N N . ALA A 1 79 ? -14.898 -5.348 1.794 1 98.75 79 ALA A N 1
ATOM 635 C CA . ALA A 1 79 ? -16.312 -5.066 1.544 1 98.75 79 ALA A CA 1
ATOM 636 C C . ALA A 1 79 ? -17.062 -4.809 2.85 1 98.75 79 ALA A C 1
ATOM 638 O O . ALA A 1 79 ? -17.812 -3.844 2.959 1 98.75 79 ALA A O 1
ATOM 639 N N . LEU A 1 80 ? -16.812 -5.609 3.84 1 98.62 80 LEU A N 1
ATOM 640 C CA . LEU A 1 80 ? -17.469 -5.445 5.137 1 98.62 80 LEU A CA 1
ATOM 641 C C . LEU A 1 80 ? -17.031 -4.141 5.797 1 98.62 80 LEU A C 1
ATOM 643 O O . LEU A 1 80 ? -17.875 -3.406 6.328 1 98.62 80 LEU A O 1
ATOM 647 N N . TYR A 1 81 ? -15.828 -3.906 5.758 1 98.62 81 TYR A N 1
ATOM 648 C CA . TYR A 1 81 ? -15.289 -2.678 6.336 1 98.62 81 TYR A CA 1
ATOM 649 C C . TYR A 1 81 ? -15.883 -1.452 5.652 1 98.62 81 TYR A C 1
ATOM 651 O O . TYR A 1 81 ? -16.281 -0.497 6.316 1 98.62 81 TYR A O 1
ATOM 659 N N . SER A 1 82 ? -15.859 -1.488 4.336 1 98.25 82 SER A N 1
ATOM 660 C CA . SER A 1 82 ? -16.375 -0.352 3.582 1 98.25 82 SER A CA 1
ATOM 661 C C . SER A 1 82 ? -17.859 -0.144 3.848 1 98.25 82 SER A C 1
ATOM 663 O O . SER A 1 82 ? -18.344 0.99 3.848 1 98.25 82 SER A O 1
ATOM 665 N N . LEU A 1 83 ? -18.562 -1.189 4.035 1 97.75 83 LEU A N 1
ATOM 666 C CA . LEU A 1 83 ? -19.969 -1.064 4.422 1 97.75 83 LEU A CA 1
ATOM 667 C C . LEU A 1 83 ? -20.109 -0.339 5.754 1 97.75 83 LEU A C 1
ATOM 669 O O . LEU A 1 83 ? -20.906 0.592 5.883 1 97.75 83 LEU A O 1
ATOM 673 N N . PHE A 1 84 ? -19.328 -0.742 6.695 1 97.38 84 PHE A N 1
ATOM 674 C CA . PHE A 1 84 ? -19.312 -0.094 8 1 97.38 84 PHE A CA 1
ATOM 675 C C . PHE A 1 84 ? -18.984 1.387 7.871 1 97.38 84 PHE A C 1
ATOM 677 O O . PHE A 1 84 ? -19.656 2.234 8.469 1 97.38 84 PHE A O 1
ATOM 684 N N . GLU A 1 85 ? -18.016 1.64 7.086 1 97.38 85 GLU A N 1
ATOM 685 C CA . GLU A 1 85 ? -17.578 3.02 6.922 1 97.38 85 GLU A CA 1
ATOM 686 C C . GLU A 1 85 ? -18.625 3.859 6.199 1 97.38 85 GLU A C 1
ATOM 688 O O . GLU A 1 85 ? -18.75 5.059 6.453 1 97.38 85 GLU A O 1
ATOM 693 N N . MET A 1 86 ? -19.297 3.252 5.289 1 96.44 86 MET A N 1
ATOM 694 C CA . MET A 1 86 ? -20.375 3.967 4.629 1 96.44 86 MET A CA 1
ATOM 695 C C . MET A 1 86 ? -21.453 4.367 5.637 1 96.44 86 MET A C 1
ATOM 697 O O . MET A 1 86 ? -21.953 5.496 5.602 1 96.44 86 MET A O 1
ATOM 701 N N . VAL A 1 87 ? -21.828 3.502 6.535 1 95.06 87 VAL A N 1
ATOM 702 C CA . VAL A 1 87 ? -22.797 3.797 7.578 1 95.06 87 VAL A CA 1
ATOM 703 C C . VAL A 1 87 ? -22.281 4.918 8.477 1 95.06 87 VAL A C 1
ATOM 705 O O . VAL A 1 87 ? -23.016 5.859 8.789 1 95.06 87 VAL A O 1
ATOM 708 N N . ALA A 1 88 ? -21.047 4.797 8.812 1 94.19 88 ALA A N 1
ATOM 709 C CA . ALA A 1 88 ? -20.422 5.828 9.641 1 94.19 88 ALA A CA 1
ATOM 710 C C . ALA A 1 88 ? -20.438 7.18 8.93 1 94.19 88 ALA A C 1
ATOM 712 O O . ALA A 1 88 ? -20.672 8.211 9.562 1 94.19 88 ALA A O 1
ATOM 713 N N . SER A 1 89 ? -20.172 7.133 7.656 1 94.06 89 SER A N 1
ATOM 714 C CA . SER A 1 89 ? -20.156 8.375 6.887 1 94.06 89 SER A CA 1
ATOM 715 C C . SER A 1 89 ? -21.547 9 6.816 1 94.06 89 SER A C 1
ATOM 717 O O . SER A 1 89 ? -21.703 10.211 6.961 1 94.06 89 SER A O 1
ATOM 719 N N . VAL A 1 90 ? -22.516 8.219 6.582 1 93.25 90 VAL A N 1
ATOM 720 C CA . VAL A 1 90 ? -23.891 8.711 6.543 1 93.25 90 VAL A CA 1
ATOM 721 C C . VAL A 1 90 ? -24.281 9.273 7.91 1 93.25 90 VAL A C 1
ATOM 723 O O . VAL A 1 90 ? -24.938 10.312 8 1 93.25 90 VAL A O 1
ATOM 726 N N . TRP A 1 91 ? -23.875 8.57 8.961 1 92.25 91 TRP A N 1
ATOM 727 C CA . TRP A 1 91 ? -24.125 9.031 10.32 1 92.25 91 TRP A CA 1
ATOM 728 C C . TRP A 1 91 ? -23.5 10.406 10.547 1 92.25 91 TRP A C 1
ATOM 730 O O . TRP A 1 91 ? -24.141 11.305 11.094 1 92.25 91 TRP A O 1
ATOM 740 N N . GLU A 1 92 ? -22.312 10.562 10.125 1 89.38 92 GLU A N 1
ATOM 741 C CA . GLU A 1 92 ? -21.609 11.828 10.281 1 89.38 92 GLU A CA 1
ATOM 742 C C . GLU A 1 92 ? -22.297 12.953 9.523 1 89.38 92 GLU A C 1
ATOM 744 O O . GLU A 1 92 ? -22.406 14.07 10.023 1 89.38 92 GLU A O 1
ATOM 749 N N . ILE A 1 93 ? -22.719 12.68 8.375 1 88.88 93 ILE A N 1
ATOM 750 C CA . ILE A 1 93 ? -23.375 13.68 7.547 1 88.88 93 ILE A CA 1
ATOM 751 C C . ILE A 1 93 ? -24.719 14.047 8.156 1 88.88 93 ILE A C 1
ATOM 753 O O . ILE A 1 93 ? -25.094 15.227 8.188 1 88.88 93 ILE A O 1
ATOM 757 N N . SER A 1 94 ? -25.453 13.102 8.688 1 90.88 94 SER A N 1
ATOM 758 C CA . SER A 1 94 ? -26.812 13.312 9.188 1 90.88 94 SER A CA 1
ATOM 759 C C . SER A 1 94 ? -26.812 13.914 10.586 1 90.88 94 SER A C 1
ATOM 761 O O . SER A 1 94 ? -27.641 14.766 10.906 1 90.88 94 SER A O 1
ATOM 763 N N . ARG A 1 95 ? -25.844 13.492 11.398 1 88.12 95 ARG A N 1
ATOM 764 C CA . ARG A 1 95 ? -25.875 13.867 12.812 1 88.12 95 ARG A CA 1
ATOM 765 C C . ARG A 1 95 ? -24.781 14.883 13.133 1 88.12 95 ARG A C 1
ATOM 767 O O . ARG A 1 95 ? -24.719 15.422 14.234 1 88.12 95 ARG A O 1
ATOM 774 N N . GLU A 1 96 ? -23.812 15.055 12.148 1 82.75 96 GLU A N 1
ATOM 775 C CA . GLU A 1 96 ? -22.672 15.953 12.352 1 82.75 96 GLU A CA 1
ATOM 776 C C . GLU A 1 96 ? -21.828 15.516 13.539 1 82.75 96 GLU A C 1
ATOM 778 O O . GLU A 1 96 ? -21.344 16.344 14.305 1 82.75 96 GLU A O 1
ATOM 783 N N . SER A 1 97 ? -22 14.242 13.812 1 83.5 97 SER A N 1
ATOM 784 C CA . SER A 1 97 ? -21.188 13.625 14.859 1 83.5 97 SER A CA 1
ATOM 785 C C . SER A 1 97 ? -20.609 12.289 14.398 1 83.5 97 SER A C 1
ATOM 787 O O . SER A 1 97 ? -21.094 11.703 13.43 1 83.5 97 SER A O 1
ATOM 789 N N . THR A 1 98 ? -19.531 11.93 15.039 1 87 98 THR A N 1
ATOM 790 C CA . THR A 1 98 ? -18.906 10.656 14.688 1 87 98 THR A CA 1
ATOM 791 C C . THR A 1 98 ? -19.5 9.516 15.516 1 87 98 THR A C 1
ATOM 793 O O . THR A 1 98 ? -20.094 9.758 16.562 1 87 98 THR A O 1
ATOM 796 N N . LEU A 1 99 ? -19.391 8.32 15.031 1 86.38 99 LEU A N 1
ATOM 797 C CA . LEU A 1 99 ? -19.875 7.133 15.719 1 86.38 99 LEU A CA 1
ATOM 798 C C . LEU A 1 99 ? -19.094 6.895 17.016 1 86.38 99 LEU A C 1
ATOM 800 O O . LEU A 1 99 ? -19.672 6.535 18.031 1 86.38 99 LEU A O 1
ATOM 804 N N . PHE A 1 100 ? -17.781 7.086 16.969 1 90.12 100 PHE A N 1
ATOM 805 C CA . PHE A 1 100 ? -16.891 6.98 18.125 1 90.12 100 PHE A CA 1
ATOM 806 C C . PHE A 1 100 ? -16.375 8.352 18.531 1 90.12 100 PHE A C 1
ATOM 808 O O . PHE A 1 100 ? -16.719 9.367 17.922 1 90.12 100 PHE A O 1
ATOM 815 N N . ALA A 1 101 ? -15.656 8.258 19.656 1 90 101 ALA A N 1
ATOM 816 C CA . ALA A 1 101 ? -14.945 9.5 19.984 1 90 101 ALA A CA 1
ATOM 817 C C . ALA A 1 101 ? -14.117 9.984 18.797 1 90 101 ALA A C 1
ATOM 819 O O . ALA A 1 101 ? -13.539 9.172 18.062 1 90 101 ALA A O 1
ATOM 820 N N . GLU A 1 102 ? -14.078 11.188 18.562 1 88.12 102 GLU A N 1
ATOM 821 C CA . GLU A 1 102 ? -13.484 11.789 17.375 1 88.12 102 GLU A CA 1
ATOM 822 C C . GLU A 1 102 ? -12.07 11.258 17.125 1 88.12 102 GLU A C 1
ATOM 824 O O . GLU A 1 102 ? -11.758 10.805 16.031 1 88.12 102 GLU A O 1
ATOM 829 N N . VAL A 1 103 ? -11.25 11.305 18.156 1 88.62 103 VAL A N 1
ATOM 830 C CA . VAL A 1 103 ? -9.852 10.898 18.016 1 88.62 103 VAL A CA 1
ATOM 831 C C . VAL A 1 103 ? -9.781 9.414 17.656 1 88.62 103 VAL A C 1
ATOM 833 O O . VAL A 1 103 ? -8.984 9.016 16.797 1 88.62 103 VAL A O 1
ATOM 836 N N . VAL A 1 104 ? -10.617 8.648 18.219 1 92.12 104 VAL A N 1
ATOM 837 C CA . VAL A 1 104 ? -10.641 7.215 17.953 1 92.12 104 VAL A CA 1
ATOM 838 C C . VAL A 1 104 ? -11.117 6.957 16.531 1 92.12 104 VAL A C 1
ATOM 840 O O . VAL A 1 104 ? -10.562 6.109 15.828 1 92.12 104 VAL A O 1
ATOM 843 N N . GLN A 1 105 ? -12.055 7.699 16.141 1 92.62 105 GLN A N 1
ATOM 844 C CA . GLN A 1 105 ? -12.602 7.547 14.789 1 92.62 105 GLN A CA 1
ATOM 845 C C . GLN A 1 105 ? -11.57 7.914 13.734 1 92.62 105 GLN A C 1
ATOM 847 O O . GLN A 1 105 ? -11.445 7.23 12.711 1 92.62 105 GLN A O 1
ATOM 852 N N . LEU A 1 106 ? -10.844 8.961 13.969 1 93.38 106 LEU A N 1
ATOM 853 C CA . LEU A 1 106 ? -9.859 9.438 13.008 1 93.38 106 LEU A CA 1
ATOM 854 C C . LEU A 1 106 ? -8.75 8.406 12.805 1 93.38 106 LEU A C 1
ATOM 856 O O . LEU A 1 106 ? -8.414 8.062 11.672 1 93.38 106 LEU A O 1
ATOM 860 N N . TRP A 1 107 ? -8.273 7.879 13.898 1 94.19 107 TRP A N 1
ATOM 861 C CA . TRP A 1 107 ? -7.207 6.887 13.812 1 94.19 107 TRP A CA 1
ATOM 862 C C . TRP A 1 107 ? -7.73 5.566 13.258 1 94.19 107 TRP A C 1
ATOM 864 O O . TRP A 1 107 ? -7.02 4.863 12.539 1 94.19 107 TRP A O 1
ATOM 874 N N . PHE A 1 108 ? -8.945 5.242 13.633 1 96.31 108 PHE A N 1
ATOM 875 C CA . PHE A 1 108 ? -9.578 4.039 13.109 1 96.31 108 PHE A CA 1
ATOM 876 C C . PHE A 1 108 ? -9.719 4.109 11.594 1 96.31 108 PHE A C 1
ATOM 878 O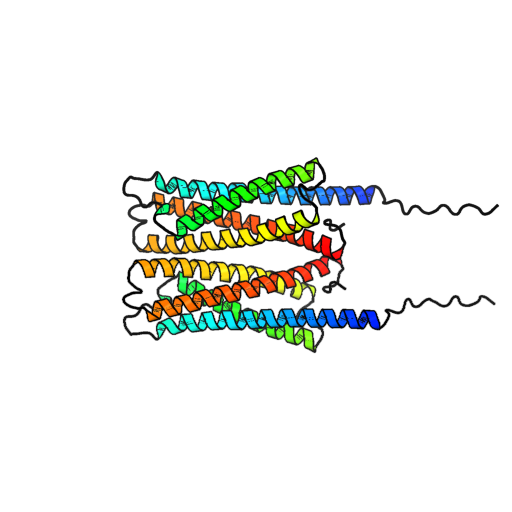 O . PHE A 1 108 ? -9.367 3.158 10.891 1 96.31 108 PHE A O 1
ATOM 885 N N . ASP A 1 109 ? -10.172 5.227 11.094 1 96.06 109 ASP A N 1
ATOM 886 C CA . ASP A 1 109 ? -10.383 5.402 9.664 1 96.06 109 ASP A CA 1
ATOM 887 C C . ASP A 1 109 ? -9.062 5.305 8.898 1 96.06 109 ASP A C 1
ATOM 889 O O . ASP A 1 109 ? -8.938 4.523 7.957 1 96.06 109 ASP A O 1
ATOM 893 N N . PHE A 1 110 ? -8.156 6.043 9.344 1 96.69 110 PHE A N 1
ATOM 894 C CA . PHE A 1 110 ? -6.902 6.086 8.602 1 96.69 110 PHE A CA 1
ATOM 895 C C . PHE A 1 110 ? -6.176 4.75 8.688 1 96.69 110 PHE A C 1
ATOM 897 O O . PHE A 1 110 ? -5.719 4.219 7.676 1 96.69 110 PHE A O 1
ATOM 904 N N . GLY A 1 111 ? -6.047 4.262 9.875 1 97.06 111 GLY A N 1
ATOM 905 C CA . GLY A 1 111 ? -5.355 2.996 10.07 1 97.06 111 GLY A CA 1
ATOM 906 C C . GLY A 1 111 ? -5.926 1.87 9.227 1 97.06 111 GLY A C 1
ATOM 907 O O . GLY A 1 111 ? -5.18 1.158 8.547 1 97.06 111 GLY A O 1
ATOM 908 N N . HIS A 1 112 ? -7.188 1.738 9.273 1 97.81 112 HIS A N 1
ATOM 909 C CA . HIS A 1 112 ? -7.82 0.652 8.531 1 97.81 112 HIS A CA 1
ATOM 910 C C . HIS A 1 112 ? -7.844 0.944 7.035 1 97.81 112 HIS A C 1
ATOM 912 O O . HIS A 1 112 ? -7.695 0.032 6.219 1 97.81 112 HIS A O 1
ATOM 918 N N . ASP A 1 113 ? -8.07 2.217 6.633 1 98.25 113 ASP A N 1
ATOM 919 C CA . ASP A 1 113 ? -8.008 2.557 5.215 1 98.25 113 ASP A CA 1
ATOM 920 C C . ASP A 1 113 ? -6.66 2.162 4.617 1 98.25 113 ASP A C 1
ATOM 922 O O . ASP A 1 113 ? -6.609 1.533 3.557 1 98.25 113 ASP A O 1
ATOM 926 N N . GLN A 1 114 ? -5.641 2.521 5.324 1 97.38 114 GLN A N 1
ATOM 927 C CA . GLN A 1 114 ? -4.305 2.248 4.816 1 97.38 114 GLN A CA 1
ATOM 928 C C . GLN A 1 114 ? -3.992 0.755 4.863 1 97.38 114 GLN A C 1
ATOM 930 O O . GLN A 1 114 ? -3.502 0.186 3.885 1 97.38 114 GLN A O 1
ATOM 935 N N . ALA A 1 115 ? -4.266 0.108 5.949 1 97.75 115 ALA A N 1
ATOM 936 C CA . ALA A 1 115 ? -3.986 -1.315 6.117 1 97.75 115 ALA A CA 1
ATOM 937 C C . ALA A 1 115 ? -4.75 -2.15 5.094 1 97.75 115 ALA A C 1
ATOM 939 O O . ALA A 1 115 ? -4.203 -3.086 4.512 1 97.75 115 ALA A O 1
ATOM 940 N N . PHE A 1 116 ? -5.953 -1.81 4.883 1 98.75 116 PHE A N 1
ATOM 941 C CA . PHE A 1 116 ? -6.77 -2.617 3.988 1 98.75 116 PHE A CA 1
ATOM 942 C C . PHE A 1 116 ? -6.453 -2.305 2.531 1 98.75 116 PHE A C 1
ATOM 944 O O . PHE A 1 116 ? -6.625 -3.154 1.654 1 98.75 116 PHE A O 1
ATOM 951 N N . ALA A 1 117 ? -5.984 -1.058 2.254 1 98.62 117 ALA A N 1
ATOM 952 C CA . ALA A 1 117 ? -5.445 -0.818 0.917 1 98.62 117 ALA A CA 1
ATOM 953 C C . ALA A 1 117 ? -4.258 -1.73 0.634 1 98.62 117 ALA A C 1
ATOM 955 O O . ALA A 1 117 ? -4.168 -2.33 -0.441 1 98.62 117 ALA A O 1
ATOM 956 N N . TYR A 1 118 ? -3.387 -1.882 1.60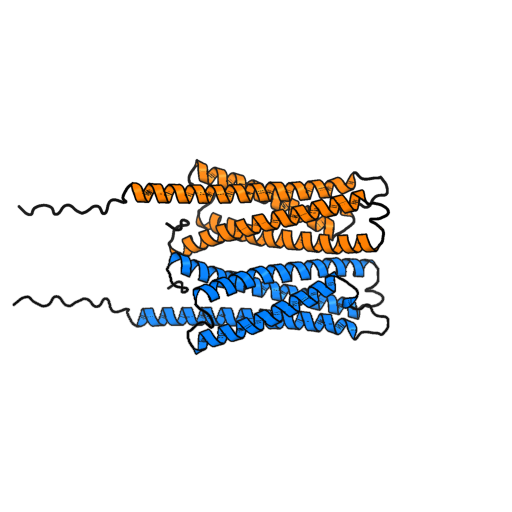5 1 98.62 118 TYR A N 1
ATOM 957 C CA . TYR A 1 118 ? -2.254 -2.791 1.474 1 98.62 118 TYR A CA 1
ATOM 958 C C . TYR A 1 118 ? -2.727 -4.23 1.318 1 98.62 118 TYR A C 1
ATOM 960 O O . TYR A 1 118 ? -2.162 -4.996 0.53 1 98.62 118 TYR A O 1
ATOM 968 N N . LEU A 1 119 ? -3.727 -4.543 2.049 1 98.81 119 LEU A N 1
ATOM 969 C CA . LEU A 1 119 ? -4.25 -5.902 1.994 1 98.81 119 LEU A CA 1
ATOM 970 C C . LEU A 1 119 ? -4.762 -6.234 0.597 1 98.81 119 LEU A C 1
ATOM 972 O O . LEU A 1 119 ? -4.43 -7.281 0.039 1 98.81 119 LEU A O 1
ATOM 976 N N . LEU A 1 120 ? -5.551 -5.312 0.031 1 98.94 120 LEU A N 1
ATOM 977 C CA . LEU A 1 120 ? -6.109 -5.543 -1.299 1 98.94 120 LEU A CA 1
ATOM 978 C C . LEU A 1 120 ? -5.004 -5.605 -2.348 1 98.94 120 LEU A C 1
ATOM 980 O O . LEU A 1 120 ? -5.023 -6.469 -3.227 1 98.94 120 LEU A O 1
ATOM 984 N N . LEU A 1 121 ? -4.102 -4.672 -2.219 1 98.88 121 LEU A N 1
ATOM 985 C CA . LEU A 1 121 ? -2.998 -4.668 -3.174 1 98.88 121 LEU A CA 1
ATOM 986 C C . LEU A 1 121 ? -2.205 -5.969 -3.092 1 98.88 121 LEU A C 1
ATOM 988 O O . LEU A 1 121 ? -1.86 -6.559 -4.121 1 98.88 121 LEU A O 1
ATOM 992 N N . SER A 1 122 ? -1.97 -6.41 -1.884 1 98.88 122 SER A N 1
ATOM 993 C CA . SER A 1 122 ? -1.23 -7.648 -1.657 1 98.88 122 SER A CA 1
ATOM 994 C C . SER A 1 122 ? -1.978 -8.852 -2.225 1 98.88 122 SER A C 1
ATOM 996 O O . SER A 1 122 ? -1.413 -9.633 -2.988 1 98.88 122 SER A O 1
ATOM 998 N N . ALA A 1 123 ? -3.197 -8.953 -1.924 1 98.88 123 ALA A N 1
ATOM 999 C CA . ALA A 1 123 ? -4.008 -10.094 -2.342 1 98.88 123 ALA A CA 1
ATOM 1000 C C . ALA A 1 123 ? -4.16 -10.133 -3.859 1 98.88 123 ALA A C 1
ATOM 1002 O O . ALA A 1 123 ? -4.012 -11.188 -4.477 1 98.88 123 ALA A O 1
ATOM 1003 N N . ASP A 1 124 ? -4.461 -9.031 -4.453 1 98.88 124 ASP A N 1
ATOM 1004 C CA . ASP A 1 124 ? -4.711 -8.992 -5.891 1 98.88 124 ASP A CA 1
ATOM 1005 C C . ASP A 1 124 ? -3.412 -9.172 -6.68 1 98.88 124 ASP A C 1
ATOM 1007 O O . ASP A 1 124 ? -3.422 -9.703 -7.785 1 98.88 124 ASP A O 1
ATOM 1011 N N . SER A 1 125 ? -2.275 -8.742 -6.098 1 98.81 125 SER A N 1
ATOM 1012 C CA . SER A 1 125 ? -0.984 -9.016 -6.719 1 98.81 125 SER A CA 1
ATOM 1013 C C . SER A 1 125 ? -0.653 -10.5 -6.684 1 98.81 125 SER A C 1
ATOM 1015 O O . SER A 1 125 ? -0.176 -11.062 -7.672 1 98.81 125 SER A O 1
ATOM 1017 N N . ALA A 1 126 ? -0.908 -11.078 -5.531 1 98.75 126 ALA A N 1
ATOM 1018 C CA . ALA A 1 126 ? -0.729 -12.523 -5.418 1 98.75 126 ALA A CA 1
ATOM 1019 C C . ALA A 1 126 ? -1.634 -13.266 -6.398 1 98.75 126 ALA A C 1
ATOM 1021 O O . ALA A 1 126 ? -1.197 -14.211 -7.066 1 98.75 126 ALA A O 1
ATOM 1022 N N . GLY A 1 127 ? -2.891 -12.883 -6.477 1 98.62 127 GLY A N 1
ATOM 1023 C CA . GLY A 1 127 ? -3.822 -13.477 -7.418 1 98.62 127 GLY A CA 1
ATOM 1024 C C . GLY A 1 127 ? -3.387 -13.336 -8.867 1 98.62 127 GLY A C 1
ATOM 1025 O O . GLY A 1 127 ? -3.545 -14.266 -9.664 1 98.62 127 GLY A O 1
ATOM 1026 N N . THR A 1 128 ? -2.873 -12.156 -9.172 1 98.5 128 THR A N 1
ATOM 1027 C CA . THR A 1 128 ? -2.4 -11.898 -10.523 1 98.5 128 THR A CA 1
ATOM 1028 C C . THR A 1 128 ? -1.238 -12.828 -10.875 1 98.5 128 THR A C 1
ATOM 1030 O O . THR A 1 128 ? -1.176 -13.359 -11.992 1 98.5 128 THR A O 1
ATOM 1033 N N . ALA A 1 129 ? -0.318 -13.016 -9.945 1 98.12 129 ALA A N 1
ATOM 1034 C CA . ALA A 1 129 ? 0.822 -13.891 -10.195 1 98.12 129 ALA A CA 1
ATOM 1035 C C . ALA A 1 129 ? 0.364 -15.328 -10.453 1 98.12 129 ALA A C 1
ATOM 1037 O O . ALA A 1 129 ? 0.857 -15.984 -11.375 1 98.12 129 ALA A O 1
ATOM 1038 N N . LEU A 1 130 ? -0.59 -15.805 -9.695 1 97.12 130 LEU A N 1
ATOM 1039 C CA . LEU A 1 130 ? -1.104 -17.156 -9.891 1 97.12 130 LEU A CA 1
ATOM 1040 C C . LEU A 1 130 ? -1.862 -17.25 -11.211 1 97.12 130 LEU A C 1
ATOM 1042 O O . LEU A 1 130 ? -1.725 -18.25 -11.938 1 97.12 130 LEU A O 1
ATOM 1046 N N . ALA A 1 131 ? -2.658 -16.25 -11.508 1 96.69 131 ALA A N 1
ATOM 1047 C CA . ALA A 1 131 ? -3.391 -16.25 -12.773 1 96.69 131 ALA A CA 1
ATOM 1048 C C . ALA A 1 131 ? -2.436 -16.344 -13.961 1 96.69 131 ALA A C 1
ATOM 1050 O O . ALA A 1 131 ? -2.719 -17.062 -14.93 1 96.69 131 ALA A O 1
ATOM 1051 N N . ARG A 1 132 ? -1.355 -15.727 -13.867 1 95 132 ARG A N 1
ATOM 1052 C CA . ARG A 1 132 ? -0.366 -15.781 -14.938 1 95 132 ARG A CA 1
ATOM 1053 C C . ARG A 1 132 ? 0.246 -17.172 -15.055 1 95 132 ARG A C 1
ATOM 1055 O O . ARG A 1 132 ? 0.533 -17.641 -16.156 1 95 132 ARG A O 1
ATOM 1062 N N . VAL A 1 133 ? 0.464 -17.766 -13.922 1 93.62 133 VAL A N 1
ATOM 1063 C CA . VAL A 1 133 ? 0.982 -19.125 -13.922 1 93.62 133 VAL A CA 1
ATOM 1064 C C . VAL A 1 133 ? -0.015 -20.062 -14.609 1 93.62 133 VAL A C 1
ATOM 1066 O O . VAL A 1 133 ? 0.367 -20.875 -15.453 1 93.62 133 VAL A O 1
ATOM 1069 N N . LEU A 1 134 ? -1.26 -19.984 -14.312 1 93.56 134 LEU A N 1
ATOM 1070 C CA . LEU A 1 134 ? -2.301 -20.844 -14.867 1 93.56 134 LEU A CA 1
ATOM 1071 C C . LEU A 1 134 ? -2.445 -20.625 -16.375 1 93.56 134 LEU A C 1
ATOM 1073 O O . LEU A 1 134 ? -2.715 -21.562 -17.125 1 93.56 134 LEU A O 1
ATOM 1077 N N . LYS A 1 135 ? -2.289 -19.422 -16.797 1 92.44 135 LYS A N 1
ATOM 1078 C CA . LYS A 1 135 ? -2.344 -19.109 -18.219 1 92.44 135 LYS A CA 1
ATOM 1079 C C . LYS A 1 135 ? -1.167 -19.734 -18.953 1 92.44 135 LYS A C 1
ATOM 1081 O O . LYS A 1 135 ? -1.302 -20.156 -20.109 1 92.44 135 LYS A O 1
ATOM 1086 N N . GLY A 1 136 ? -0.094 -19.953 -18.281 1 86.25 136 GLY A N 1
ATOM 1087 C CA . GLY A 1 136 ? 1.08 -20.578 -18.859 1 86.25 136 GLY A CA 1
ATOM 1088 C C . GLY A 1 136 ? 0.977 -22.094 -18.938 1 86.25 136 GLY A C 1
ATOM 1089 O O . GLY A 1 136 ? 1.637 -22.734 -19.766 1 86.25 136 GLY A O 1
ATOM 1090 N N . MET A 1 137 ? 0.17 -22.734 -18.078 1 84.44 137 MET A N 1
ATOM 1091 C CA . MET A 1 137 ? 0.027 -24.188 -18.016 1 84.44 137 MET A CA 1
ATOM 1092 C C . MET A 1 137 ? -1.143 -24.656 -18.875 1 84.44 137 MET A C 1
ATOM 1094 O O . MET A 1 137 ? -1.641 -25.766 -18.703 1 84.44 137 MET A O 1
ATOM 1098 N N . ASP A 1 138 ? -1.744 -23.891 -19.781 1 85.12 138 ASP A N 1
ATOM 1099 C CA . ASP A 1 138 ? -2.828 -24.203 -20.703 1 85.12 138 ASP A CA 1
ATOM 1100 C C . ASP A 1 138 ? -4.145 -24.406 -19.953 1 85.12 138 ASP A C 1
ATOM 1102 O O . ASP A 1 138 ? -5.086 -25 -20.5 1 85.12 138 ASP A O 1
ATOM 1106 N N . THR A 1 139 ? -4.098 -24.266 -18.656 1 86.94 139 THR A N 1
ATOM 1107 C CA . THR A 1 139 ? -5.324 -24.328 -17.875 1 86.94 139 THR A CA 1
ATOM 1108 C C . THR A 1 139 ? -6.406 -23.438 -18.484 1 86.94 139 THR A C 1
ATOM 1110 O O . THR A 1 139 ? -7.57 -23.828 -18.547 1 86.94 139 THR A O 1
ATOM 1113 N N . CYS A 1 140 ? -6.047 -22.344 -19.016 1 90.44 140 CYS A N 1
ATOM 1114 C CA . CYS A 1 140 ? -7.016 -21.375 -19.516 1 90.44 140 CYS A CA 1
ATOM 1115 C C . CYS A 1 140 ? -7.496 -21.75 -20.906 1 90.44 140 CYS A C 1
ATOM 1117 O O . CYS A 1 140 ? -8.531 -21.266 -21.359 1 90.44 140 CYS A O 1
ATOM 1119 N N . LYS A 1 141 ? -6.73 -22.562 -21.562 1 90.69 141 LYS A N 1
ATOM 1120 C CA . LYS A 1 141 ? -7.23 -23.125 -22.828 1 90.69 141 LYS A CA 1
ATOM 1121 C C . LYS A 1 141 ? -8.367 -24.109 -22.562 1 90.69 141 LYS A C 1
ATOM 1123 O O . LYS A 1 141 ? -9.359 -24.109 -23.297 1 90.69 141 LYS A O 1
ATOM 1128 N N . ALA A 1 142 ? -8.195 -24.875 -21.531 1 89.81 142 ALA A N 1
ATOM 1129 C CA . ALA A 1 142 ? -9.195 -25.875 -21.172 1 89.81 142 ALA A CA 1
ATOM 1130 C C . ALA A 1 142 ? -10.383 -25.234 -20.469 1 89.81 142 ALA A C 1
ATOM 1132 O O . ALA A 1 142 ? -11.531 -25.641 -20.656 1 89.81 142 ALA A O 1
ATOM 1133 N N . TRP A 1 143 ? -10.109 -24.219 -19.641 1 91.56 143 TRP A N 1
ATOM 1134 C CA . TRP A 1 143 ? -11.141 -23.594 -18.828 1 91.56 143 TRP A CA 1
ATOM 1135 C C . TRP A 1 143 ? -11.086 -22.078 -18.953 1 91.56 143 TRP A C 1
ATOM 1137 O O . TRP A 1 143 ? -10.797 -21.359 -17.984 1 91.56 143 TRP A O 1
ATOM 1147 N N . ASN A 1 144 ? -11.5 -21.578 -20.062 1 91.56 144 ASN A N 1
ATOM 1148 C CA . ASN A 1 144 ? -11.398 -20.156 -20.406 1 91.56 144 ASN A CA 1
ATOM 1149 C C . ASN A 1 144 ? -12.312 -19.297 -19.516 1 91.56 144 ASN A C 1
ATOM 1151 O O . ASN A 1 144 ? -11.914 -18.219 -19.094 1 91.56 144 ASN A O 1
ATOM 1155 N N . ALA A 1 145 ? -13.5 -19.766 -19.297 1 91 145 ALA A N 1
ATOM 1156 C CA . ALA A 1 145 ? -14.461 -19.016 -18.484 1 91 145 ALA A CA 1
ATOM 11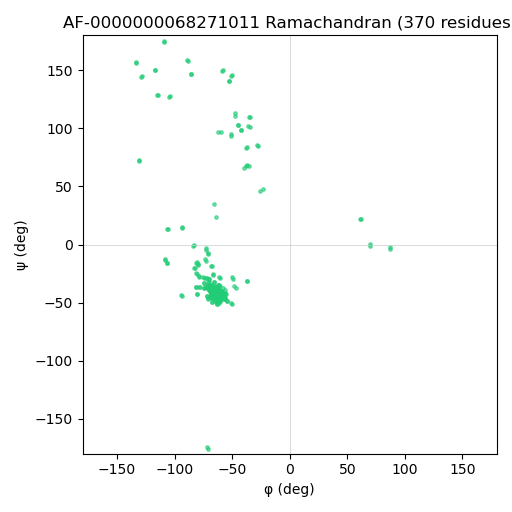57 C C . ALA A 1 145 ? -13.922 -18.781 -17.078 1 91 145 ALA A C 1
ATOM 1159 O O . ALA A 1 145 ? -14.086 -17.688 -16.516 1 91 145 ALA A O 1
ATOM 1160 N N . PHE A 1 146 ? -13.297 -19.75 -16.484 1 93.81 146 PHE A N 1
ATOM 1161 C CA . PHE A 1 146 ? -12.695 -19.641 -15.164 1 93.81 146 PHE A CA 1
ATOM 1162 C C . PHE A 1 146 ? -11.641 -18.547 -15.141 1 93.81 146 PHE A C 1
ATOM 1164 O O . PHE A 1 146 ? -11.648 -17.672 -14.266 1 93.81 146 PHE A O 1
ATOM 1171 N N . CYS A 1 147 ? -10.812 -18.547 -16.125 1 94.44 147 CYS A N 1
ATOM 1172 C CA . CYS A 1 147 ? -9.703 -17.594 -16.172 1 94.44 147 CYS A CA 1
ATOM 1173 C C . CYS A 1 147 ? -10.203 -16.188 -16.406 1 94.44 147 CYS A C 1
ATOM 1175 O O . CYS A 1 147 ? -9.68 -15.227 -15.828 1 94.44 147 CYS A O 1
ATOM 1177 N N . ILE A 1 148 ? -11.219 -16.031 -17.25 1 94.25 148 ILE A N 1
ATOM 1178 C CA . ILE A 1 148 ? -11.789 -14.719 -17.5 1 94.25 148 ILE A CA 1
ATOM 1179 C C . ILE A 1 148 ? -12.422 -14.18 -16.219 1 94.25 148 ILE A C 1
ATOM 1181 O O . ILE A 1 148 ? -12.234 -13.008 -15.875 1 94.25 148 ILE A O 1
ATOM 1185 N N . GLN A 1 149 ? -13.125 -15 -15.492 1 95.12 149 GLN A N 1
ATOM 1186 C CA . GLN A 1 149 ? -13.766 -14.586 -14.242 1 95.12 149 GLN A CA 1
ATOM 1187 C C . GLN A 1 149 ? -12.727 -14.203 -13.195 1 95.12 149 GLN A C 1
ATOM 1189 O O . GLN A 1 149 ? -12.914 -13.234 -12.453 1 95.12 149 GLN A O 1
ATOM 1194 N N . VAL A 1 150 ? -11.688 -14.945 -13.148 1 97.25 150 VAL A N 1
ATOM 1195 C CA . VAL A 1 150 ? -10.602 -14.641 -12.219 1 97.25 150 VAL A CA 1
ATOM 1196 C C . VAL A 1 150 ? -9.992 -13.281 -12.562 1 97.25 150 VAL A C 1
ATOM 1198 O O . VAL A 1 150 ? -9.773 -12.453 -11.68 1 97.25 150 VAL A O 1
ATOM 1201 N N . ASP A 1 151 ? -9.812 -13.031 -13.805 1 97.31 151 ASP A N 1
ATOM 1202 C CA . ASP A 1 151 ? -9.242 -11.758 -14.234 1 97.31 151 ASP A CA 1
ATOM 1203 C C . ASP A 1 151 ? -10.148 -10.594 -13.852 1 97.31 151 ASP A C 1
ATOM 1205 O O . ASP A 1 151 ? -9.664 -9.555 -13.391 1 97.31 151 ASP A O 1
ATOM 1209 N N . ILE A 1 152 ? -11.352 -10.773 -14.039 1 98.31 152 ILE A N 1
ATOM 1210 C CA . ILE A 1 152 ? -12.312 -9.727 -13.711 1 98.31 152 ILE A CA 1
ATOM 1211 C C . ILE A 1 152 ? -12.312 -9.484 -12.203 1 98.31 152 ILE A C 1
ATOM 1213 O O . ILE A 1 152 ? -12.281 -8.328 -11.758 1 98.31 152 ILE A O 1
ATOM 1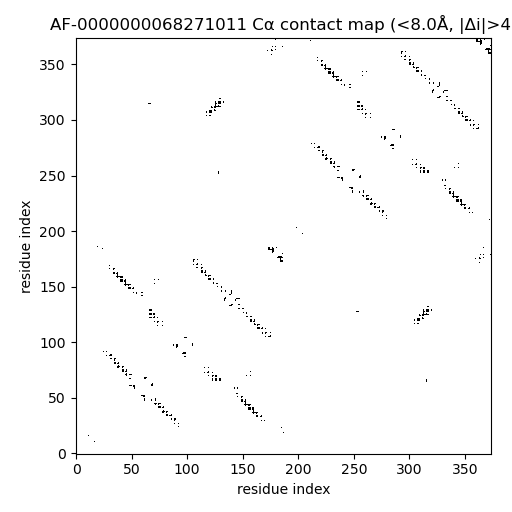217 N N . ALA A 1 153 ? -12.336 -10.57 -11.477 1 98.75 153 ALA A N 1
ATOM 1218 C CA . ALA A 1 153 ? -12.336 -10.445 -10.016 1 98.75 153 ALA A CA 1
ATOM 1219 C C . ALA A 1 153 ? -11.102 -9.695 -9.531 1 98.75 153 ALA A C 1
ATOM 1221 O O . ALA A 1 153 ? -11.219 -8.781 -8.703 1 98.75 153 ALA A O 1
ATOM 1222 N N . ILE A 1 154 ? -9.984 -10.031 -10.039 1 98.88 154 ILE A N 1
ATOM 1223 C CA . ILE A 1 154 ? -8.734 -9.398 -9.633 1 98.88 154 ILE A CA 1
ATOM 1224 C C . ILE A 1 154 ? -8.734 -7.93 -10.031 1 98.88 154 ILE A C 1
ATOM 1226 O O . ILE A 1 154 ? -8.367 -7.059 -9.242 1 98.88 154 ILE A O 1
ATOM 1230 N N . ALA A 1 155 ? -9.148 -7.621 -11.258 1 98.81 155 ALA A N 1
ATOM 1231 C CA . ALA A 1 155 ? -9.219 -6.242 -11.727 1 98.81 155 ALA A CA 1
ATOM 1232 C C . ALA A 1 155 ? -10.117 -5.398 -10.828 1 98.81 155 ALA A C 1
ATOM 1234 O O . ALA A 1 155 ? -9.758 -4.273 -10.461 1 98.81 155 ALA A O 1
ATOM 1235 N N . LEU A 1 156 ? -11.203 -5.977 -10.461 1 98.88 156 LEU A N 1
ATOM 1236 C CA . LEU A 1 156 ? -12.133 -5.27 -9.586 1 98.88 156 LEU A CA 1
ATOM 1237 C C . LEU A 1 156 ? -11.523 -5.062 -8.203 1 98.88 156 LEU A C 1
ATOM 1239 O O . LEU A 1 156 ? -11.758 -4.035 -7.559 1 98.88 156 LEU A O 1
ATOM 1243 N N . GLY A 1 157 ? -10.789 -6.035 -7.766 1 98.88 157 GLY A N 1
ATOM 1244 C CA . GLY A 1 157 ? -10.062 -5.867 -6.516 1 98.88 157 GLY A CA 1
ATOM 1245 C C . GLY A 1 157 ? -9.086 -4.707 -6.547 1 98.88 157 GLY A C 1
ATOM 1246 O O . GLY A 1 157 ? -8.977 -3.953 -5.578 1 98.88 157 GLY A O 1
ATOM 1247 N N . PHE A 1 158 ? -8.383 -4.508 -7.637 1 98.94 158 PHE A N 1
ATOM 1248 C CA . PHE A 1 158 ? -7.465 -3.387 -7.789 1 98.94 158 PHE A CA 1
ATOM 1249 C C . PHE A 1 158 ? -8.219 -2.064 -7.824 1 98.94 158 PHE A C 1
ATOM 1251 O O . PHE A 1 158 ? -7.727 -1.048 -7.332 1 98.94 158 PHE A O 1
ATOM 1258 N N . VAL A 1 159 ? -9.352 -2.07 -8.438 1 98.81 159 VAL A N 1
ATOM 1259 C CA . VAL A 1 159 ? -10.18 -0.869 -8.422 1 98.81 159 VAL A CA 1
ATOM 1260 C C . VAL A 1 159 ? -10.555 -0.521 -6.98 1 98.81 159 VAL A C 1
ATOM 1262 O O . VAL A 1 159 ? -10.492 0.645 -6.582 1 98.81 159 VAL A O 1
ATOM 1265 N N . GLY A 1 160 ? -10.961 -1.539 -6.223 1 98.75 160 GLY A N 1
ATOM 1266 C CA . GLY A 1 160 ? -11.219 -1.317 -4.809 1 98.75 160 GLY A CA 1
ATOM 1267 C C . GLY A 1 160 ? -10.031 -0.738 -4.066 1 98.75 160 GLY A C 1
ATOM 1268 O O . GLY A 1 160 ? -10.188 0.178 -3.256 1 98.75 160 GLY A O 1
ATOM 1269 N N . PHE A 1 161 ? -8.891 -1.207 -4.332 1 98.81 161 PHE A N 1
ATOM 1270 C CA . PHE A 1 161 ? -7.648 -0.701 -3.758 1 98.81 161 PHE A CA 1
ATOM 1271 C C . PHE A 1 161 ? -7.473 0.781 -4.066 1 98.81 161 PHE A C 1
ATOM 1273 O O . PHE A 1 161 ? -7.117 1.566 -3.186 1 98.81 161 PHE A O 1
ATOM 1280 N N . LEU A 1 162 ? -7.695 1.153 -5.297 1 98.62 162 LEU A N 1
ATOM 1281 C CA . LEU A 1 162 ? -7.516 2.543 -5.703 1 98.62 162 LEU A CA 1
ATOM 1282 C C . LEU A 1 162 ? -8.43 3.465 -4.898 1 98.62 162 LEU A C 1
ATOM 1284 O O . LEU A 1 162 ? -7.98 4.492 -4.387 1 98.62 162 LEU A O 1
ATOM 1288 N N . PHE A 1 163 ? -9.633 3.08 -4.766 1 98.62 163 PHE A N 1
ATOM 1289 C CA . PHE A 1 163 ? -10.578 3.928 -4.051 1 98.62 163 PHE A CA 1
ATOM 1290 C C . PHE A 1 163 ? -10.281 3.941 -2.559 1 98.62 163 PHE A C 1
ATOM 1292 O O . PHE A 1 163 ? -10.469 4.961 -1.891 1 98.62 163 PHE A O 1
ATOM 1299 N N . LEU A 1 164 ? -9.859 2.85 -2.062 1 98.19 164 LEU A N 1
ATOM 1300 C CA . LEU A 1 164 ? -9.453 2.82 -0.662 1 98.19 164 LEU A CA 1
ATOM 1301 C C . LEU A 1 164 ? -8.203 3.666 -0.441 1 98.19 164 LEU A C 1
ATOM 1303 O O . LEU A 1 164 ? -8.062 4.316 0.596 1 98.19 164 LEU A O 1
ATOM 1307 N N . GLY A 1 165 ? -7.293 3.572 -1.393 1 97.56 165 GLY A N 1
ATOM 1308 C CA . GLY A 1 165 ? -6.129 4.445 -1.339 1 97.56 165 GLY A CA 1
ATOM 1309 C C . GLY A 1 165 ? -6.488 5.918 -1.281 1 97.56 165 GLY A C 1
ATOM 1310 O O . GLY A 1 165 ? -5.926 6.668 -0.481 1 97.56 165 GLY A O 1
ATOM 1311 N N . PHE A 1 166 ? -7.41 6.297 -2.055 1 97.25 166 PHE A N 1
ATOM 1312 C CA . PHE A 1 166 ? -7.871 7.68 -2.029 1 97.25 166 PHE A CA 1
ATOM 1313 C C . PHE A 1 166 ? -8.531 8.008 -0.693 1 97.25 166 PHE A C 1
ATOM 1315 O O . PHE A 1 166 ? -8.344 9.102 -0.159 1 97.25 166 PHE A O 1
ATOM 1322 N N . SER A 1 167 ? -9.281 7.055 -0.21 1 97.38 167 SER A N 1
ATOM 1323 C CA . SER A 1 167 ? -9.883 7.242 1.105 1 97.38 167 SER A CA 1
ATOM 1324 C C . SER A 1 167 ? -8.812 7.418 2.182 1 97.38 167 SER A C 1
ATOM 1326 O O . SER A 1 167 ? -8.977 8.219 3.102 1 97.38 167 SER A O 1
ATOM 1328 N N . SER A 1 168 ? -7.742 6.734 2.027 1 97.5 168 SER A N 1
ATOM 1329 C CA . SER A 1 168 ? -6.652 6.816 2.994 1 97.5 168 SER A CA 1
ATOM 1330 C C . SER A 1 168 ? -5.988 8.188 2.959 1 97.5 168 SER A C 1
ATOM 1332 O O . SER A 1 168 ? -5.594 8.719 4 1 97.5 168 SER A O 1
ATOM 1334 N N . LEU A 1 169 ? -5.906 8.773 1.78 1 95.5 169 LEU A N 1
ATOM 1335 C CA . LEU A 1 169 ? -5.355 10.117 1.663 1 95.5 169 LEU A CA 1
ATOM 1336 C C . LEU A 1 169 ? -6.234 11.133 2.391 1 95.5 169 LEU A C 1
ATOM 1338 O O . LEU A 1 169 ? -5.73 11.992 3.113 1 95.5 169 LEU A O 1
ATOM 1342 N N . LEU A 1 170 ? -7.504 10.992 2.264 1 94.44 170 LEU A N 1
ATOM 1343 C CA . LEU A 1 170 ? -8.438 11.93 2.883 1 94.44 170 LEU A CA 1
ATOM 1344 C C . LEU A 1 170 ? -8.469 11.742 4.395 1 94.44 170 LEU A C 1
ATOM 1346 O O . LEU A 1 170 ? -8.453 12.727 5.145 1 94.44 170 LEU A O 1
ATOM 1350 N N . SER A 1 171 ? -8.523 10.5 4.812 1 95.5 171 SER A N 1
ATOM 1351 C CA . SER A 1 171 ? -8.539 10.25 6.25 1 95.5 171 SER A CA 1
ATOM 1352 C C . SER A 1 171 ? -7.219 10.664 6.895 1 95.5 171 SER A C 1
ATOM 1354 O O . SER A 1 171 ? -7.203 11.141 8.031 1 95.5 171 SER A O 1
ATOM 1356 N N . GLY A 1 172 ? -6.152 10.445 6.176 1 94.25 172 GLY A N 1
ATOM 1357 C CA . GLY A 1 172 ? -4.871 10.93 6.668 1 94.25 172 GLY A CA 1
ATOM 1358 C C . GLY A 1 172 ? -4.824 12.438 6.812 1 94.25 172 GLY A C 1
ATOM 1359 O O . GLY A 1 172 ? -4.246 12.961 7.77 1 94.25 172 GLY A O 1
ATOM 1360 N N . PHE A 1 173 ? -5.383 13.086 5.891 1 91.94 173 PHE A N 1
ATOM 1361 C CA . PHE A 1 173 ? -5.438 14.539 5.957 1 91.94 173 PHE A CA 1
ATOM 1362 C C . PHE A 1 173 ? -6.238 15 7.168 1 91.94 173 PHE A C 1
ATOM 1364 O O . PHE A 1 173 ? -5.883 15.984 7.816 1 91.94 173 PHE A O 1
ATOM 1371 N N . ARG A 1 174 ? -7.242 14.336 7.492 1 92.5 174 ARG A N 1
ATOM 1372 C CA . ARG A 1 174 ? -8.055 14.672 8.656 1 92.5 174 ARG A CA 1
ATOM 1373 C C . ARG A 1 174 ? -7.254 14.523 9.945 1 92.5 174 ARG A C 1
ATOM 1375 O O . ARG A 1 174 ? -7.383 15.344 10.859 1 92.5 174 ARG A O 1
ATOM 1382 N N . ILE A 1 175 ? -6.512 13.508 10.016 1 92.44 175 ILE A N 1
ATOM 1383 C CA . ILE A 1 175 ? -5.684 13.297 11.195 1 92.44 175 ILE A CA 1
ATOM 1384 C C . ILE A 1 175 ? -4.668 14.43 11.32 1 92.44 175 ILE A C 1
ATOM 1386 O O . ILE A 1 175 ? -4.422 14.938 12.422 1 92.44 175 ILE A O 1
ATOM 1390 N N . ALA A 1 176 ? -4.113 14.773 10.227 1 90.38 176 ALA A N 1
ATOM 1391 C CA . ALA A 1 176 ? -3.119 15.844 10.25 1 90.38 176 ALA A CA 1
ATOM 1392 C C . ALA A 1 176 ? -3.74 17.156 10.719 1 90.38 176 ALA A C 1
ATOM 1394 O O . ALA A 1 176 ? -3.143 17.891 11.508 1 90.38 176 ALA A O 1
ATOM 1395 N N . CYS A 1 177 ? -4.871 17.406 10.242 1 88.75 177 CYS A N 1
ATOM 1396 C CA . CYS A 1 177 ? -5.586 18.594 10.688 1 88.75 177 CYS A CA 1
ATOM 1397 C C . CYS A 1 177 ? -5.844 18.562 12.188 1 88.75 177 CYS A C 1
ATOM 1399 O O . CYS A 1 177 ? -5.676 19.562 12.875 1 88.75 177 CYS A O 1
ATOM 1401 N N . PHE A 1 178 ? -6.195 17.453 12.609 1 89.12 178 PHE A N 1
ATOM 1402 C CA . PHE A 1 178 ? -6.496 17.281 14.023 1 89.12 178 PHE A CA 1
ATOM 1403 C C . PHE A 1 178 ? -5.242 17.469 14.867 1 89.12 178 PHE A C 1
ATOM 1405 O O . PHE A 1 178 ? -5.285 18.109 15.922 1 89.12 178 PHE A O 1
ATOM 1412 N N . ILE A 1 179 ? -4.172 16.953 14.445 1 86.94 179 ILE A N 1
ATOM 1413 C CA . ILE A 1 179 ? -2.914 17.031 15.188 1 86.94 179 ILE A CA 1
ATOM 1414 C C . ILE A 1 179 ? -2.381 18.453 15.164 1 86.94 179 ILE A C 1
ATOM 1416 O O . ILE A 1 179 ? -1.861 18.953 16.172 1 86.94 179 ILE A O 1
ATOM 1420 N N . ILE A 1 180 ? -2.639 19.156 14.094 1 84.94 180 ILE A N 1
ATOM 1421 C CA . ILE A 1 180 ? -2.006 20.453 13.891 1 84.94 180 ILE A CA 1
ATOM 1422 C C . ILE A 1 180 ? -2.922 21.562 14.414 1 84.94 180 ILE A C 1
ATOM 1424 O O . ILE A 1 180 ? -2.461 22.5 15.07 1 84.94 180 ILE A O 1
ATOM 1428 N N . LYS A 1 181 ? -4.211 21.438 14.094 1 84.62 181 LYS A N 1
ATOM 1429 C CA . LYS A 1 181 ? -5.125 22.531 14.422 1 84.62 181 LYS A CA 1
ATOM 1430 C C . LYS A 1 181 ? -6.023 22.156 15.594 1 84.62 181 LYS A C 1
ATOM 1432 O O . LYS A 1 181 ? -6.641 23.016 16.219 1 84.62 181 LYS A O 1
ATOM 1437 N N . GLY A 1 182 ? -6.117 20.922 15.945 1 81.88 182 GLY A N 1
ATOM 1438 C CA . GLY A 1 182 ? -7.016 20.484 17 1 81.88 182 GLY A CA 1
ATOM 1439 C C . GLY A 1 182 ? -8.414 20.172 16.5 1 81.88 182 GLY A C 1
ATOM 1440 O O . GLY A 1 182 ? -9.32 19.922 17.312 1 81.88 182 GLY A O 1
ATOM 1441 N N . SER A 1 183 ? -8.586 20.438 15.164 1 78.88 183 SER A N 1
ATOM 1442 C CA . SER A 1 183 ? -9.867 20.125 14.539 1 78.88 183 SER A CA 1
ATOM 1443 C C . SER A 1 183 ? -9.672 19.281 13.281 1 78.88 183 SER A C 1
ATOM 1445 O O . SER A 1 183 ? -8.695 19.453 12.562 1 78.88 183 SER A O 1
ATOM 1447 N N . ARG A 1 184 ? -10.609 18.438 13.133 1 75.56 184 ARG A N 1
ATOM 1448 C CA . ARG A 1 184 ? -10.531 17.547 11.984 1 75.56 184 ARG A CA 1
ATOM 1449 C C . ARG A 1 184 ? -10.797 18.297 10.688 1 75.56 184 ARG A C 1
ATOM 1451 O O . ARG A 1 184 ? -10.562 17.781 9.594 1 75.56 184 ARG A O 1
ATOM 1458 N N . PHE A 1 185 ? -11.195 19.516 10.812 1 72.5 185 PHE A N 1
ATOM 1459 C CA . PHE A 1 185 ? -11.539 20.281 9.625 1 72.5 185 PHE A CA 1
ATOM 1460 C C . PHE A 1 185 ? -10.438 21.297 9.289 1 72.5 185 PHE A C 1
ATOM 1462 O O . PHE A 1 185 ? -9.844 21.875 10.195 1 72.5 185 PHE A O 1
ATOM 1469 N N . HIS A 1 186 ? -9.984 21.219 8.023 1 63.94 186 HIS A N 1
ATOM 1470 C CA . HIS A 1 186 ? -8.977 22.172 7.582 1 63.94 186 HIS A CA 1
ATOM 1471 C C . HIS A 1 186 ? -9.523 23.594 7.602 1 63.94 186 HIS A C 1
ATOM 1473 O O . HIS A 1 186 ? -8.852 24.531 7.148 1 63.94 186 HIS A O 1
ATOM 1479 N N . LEU A 1 187 ? -10.516 24.031 8.336 1 59.47 187 LEU A N 1
ATOM 1480 C CA . LEU A 1 187 ? -11.062 25.391 8.336 1 59.47 187 LEU A CA 1
ATOM 1481 C C . LEU A 1 187 ? -10.391 26.25 9.398 1 59.47 187 LEU A C 1
ATOM 1483 O O . LEU A 1 187 ? -9.945 25.734 10.43 1 59.47 187 LEU A O 1
ATOM 1487 N N . MET B 1 1 ? 6.695 64.875 26.562 1 32.34 1 MET B N 1
ATOM 1488 C CA . MET B 1 1 ? 7.773 63.875 26.516 1 32.34 1 MET B CA 1
ATOM 1489 C C . MET B 1 1 ? 7.23 62.469 26.719 1 32.34 1 MET B C 1
ATOM 1491 O O . MET B 1 1 ? 6.887 62.094 27.828 1 32.34 1 MET B O 1
ATOM 1495 N N . ARG B 1 2 ? 6.398 61.938 25.781 1 46.47 2 ARG B N 1
ATOM 1496 C CA . ARG B 1 2 ? 5.691 60.656 25.719 1 46.47 2 ARG B CA 1
ATOM 1497 C C . ARG B 1 2 ? 6.672 59.5 25.766 1 46.47 2 ARG B C 1
ATOM 1499 O O . ARG B 1 2 ? 7.637 59.469 25 1 46.47 2 ARG B O 1
ATOM 1506 N N . SER B 1 3 ? 6.852 58.969 26.984 1 43.5 3 SER B N 1
ATOM 1507 C CA . SER B 1 3 ? 7.754 57.844 27.188 1 43.5 3 SER B CA 1
ATOM 1508 C C . SER B 1 3 ? 7.508 56.75 26.156 1 43.5 3 SER B C 1
ATOM 1510 O O . SER B 1 3 ? 6.359 56.469 25.812 1 43.5 3 SER B O 1
ATOM 1512 N N . PRO B 1 4 ? 8.508 56.5 25.234 1 45.53 4 PRO B N 1
ATOM 1513 C CA . PRO B 1 4 ? 8.398 55.469 24.203 1 45.53 4 PRO B CA 1
ATOM 1514 C C . PRO B 1 4 ? 8 54.094 24.766 1 45.53 4 PRO B C 1
ATOM 1516 O O . PRO B 1 4 ? 8.508 53.688 25.812 1 45.53 4 PRO B O 1
ATOM 1519 N N . GLN B 1 5 ? 6.734 53.719 24.812 1 43.47 5 GLN B N 1
ATOM 1520 C CA . GLN B 1 5 ? 6.344 52.375 25.203 1 43.47 5 GLN B CA 1
ATOM 1521 C C . GLN B 1 5 ? 7.219 51.344 24.516 1 43.47 5 GLN B C 1
ATOM 1523 O O . GLN B 1 5 ? 7.43 51.406 23.312 1 43.47 5 GLN B O 1
ATOM 1528 N N . PRO B 1 6 ? 8.219 50.75 25.25 1 44.88 6 PRO B N 1
ATOM 1529 C CA . PRO B 1 6 ? 9.031 49.688 24.656 1 44.88 6 PRO B CA 1
ATOM 1530 C C . PRO B 1 6 ? 8.203 48.688 23.844 1 44.88 6 PRO B C 1
ATOM 1532 O O . PRO B 1 6 ? 7.098 48.344 24.25 1 44.88 6 PRO B O 1
ATOM 1535 N N . HIS B 1 7 ? 8.133 48.781 22.562 1 42 7 HIS B N 1
ATOM 1536 C CA . HIS B 1 7 ? 7.645 47.719 21.688 1 42 7 HIS B CA 1
ATOM 1537 C C . HIS B 1 7 ? 8.086 46.344 22.203 1 42 7 HIS B C 1
ATOM 1539 O O . HIS B 1 7 ? 9.273 46.125 22.422 1 42 7 HIS B O 1
ATOM 1545 N N . ARG B 1 8 ? 7.375 45.719 23.156 1 43.59 8 ARG B N 1
ATOM 1546 C CA . ARG B 1 8 ? 7.562 44.312 23.531 1 43.59 8 ARG B CA 1
ATOM 1547 C C . ARG B 1 8 ? 7.91 43.469 22.312 1 43.59 8 ARG B C 1
ATOM 1549 O O . ARG B 1 8 ? 7.082 43.281 21.406 1 43.59 8 ARG B O 1
ATOM 1556 N N . ASN B 1 9 ? 9.07 43.688 21.75 1 37.62 9 ASN B N 1
ATOM 1557 C CA . ASN B 1 9 ? 9.516 42.656 20.844 1 37.62 9 ASN B CA 1
ATOM 1558 C C . ASN B 1 9 ? 9.133 41.25 21.344 1 37.62 9 ASN B C 1
ATOM 1560 O O . ASN B 1 9 ? 9.523 40.844 22.438 1 37.62 9 ASN B O 1
ATOM 1564 N N . GLY B 1 10 ? 7.91 40.875 21.375 1 40.06 10 GLY B N 1
ATOM 1565 C CA . GLY B 1 10 ? 7.656 39.438 21.516 1 40.06 10 GLY B CA 1
ATOM 1566 C C . GLY B 1 10 ? 8.812 38.594 21.047 1 40.06 10 GLY B C 1
ATOM 1567 O O . GLY B 1 10 ? 8.875 38.219 19.875 1 40.06 10 GLY B O 1
ATOM 1568 N N . GLY B 1 11 ? 10.016 38.875 21.438 1 41.25 11 GLY B N 1
ATOM 1569 C CA . GLY B 1 11 ? 11.227 38.094 21.203 1 41.25 11 GLY B CA 1
ATOM 1570 C C . GLY B 1 11 ? 10.992 36.594 21.234 1 41.25 11 GLY B C 1
ATOM 1571 O O . GLY B 1 11 ? 10.305 36.094 22.125 1 41.25 11 GLY B O 1
ATOM 1572 N N . ASP B 1 12 ? 10.891 35.812 20.031 1 48.03 12 ASP B N 1
ATOM 1573 C CA . ASP B 1 12 ? 11.094 34.375 20 1 48.03 12 ASP B CA 1
ATOM 1574 C C . ASP B 1 12 ? 12.039 33.938 21.094 1 48.03 12 ASP B C 1
ATOM 1576 O O . ASP B 1 12 ? 13.172 34.406 21.188 1 48.03 12 ASP B O 1
ATOM 1580 N N . ASN B 1 13 ? 11.641 33.688 22.266 1 49.25 13 ASN B N 1
ATOM 1581 C CA . ASN B 1 13 ? 12.445 33.125 23.344 1 49.25 13 ASN B CA 1
ATOM 1582 C C . ASN B 1 13 ? 13.453 32.125 22.812 1 49.25 13 ASN B C 1
ATOM 1584 O O . ASN B 1 13 ? 13.078 31.172 22.094 1 49.25 13 ASN B O 1
ATOM 1588 N N . PRO B 1 14 ? 14.734 32.406 22.812 1 54.56 14 PRO B N 1
ATOM 1589 C CA . PRO B 1 14 ? 15.805 31.5 22.375 1 54.56 14 PRO B CA 1
ATOM 1590 C C . PRO B 1 14 ? 15.539 30.047 22.75 1 54.56 14 PRO B C 1
ATOM 1592 O O . PRO B 1 14 ? 15.945 29.141 22.031 1 54.56 14 PRO B O 1
ATOM 1595 N N . PHE B 1 15 ? 14.859 29.781 23.859 1 53.22 15 PHE B N 1
ATOM 1596 C CA . PHE B 1 15 ? 14.602 28.422 24.312 1 53.22 15 PHE B CA 1
ATOM 1597 C C . PHE B 1 15 ? 13.641 27.703 23.375 1 53.22 15 PHE B C 1
ATOM 1599 O O . PHE B 1 15 ? 13.844 26.531 23.047 1 53.22 15 PHE B O 1
ATOM 1606 N N . HIS B 1 16 ? 12.547 28.359 22.969 1 56.47 16 HIS B N 1
ATOM 1607 C CA . HIS B 1 16 ? 11.586 27.766 22.047 1 56.47 16 HIS B CA 1
ATOM 1608 C C . HIS B 1 16 ? 12.242 27.422 20.719 1 56.47 16 HIS B C 1
ATOM 1610 O O . HIS B 1 16 ? 11.969 26.375 20.125 1 56.47 16 HIS B O 1
ATOM 1616 N N . SER B 1 17 ? 13.281 28.25 20.438 1 69.06 17 SER B N 1
ATOM 1617 C CA . SER B 1 17 ? 13.977 28.031 19.172 1 69.06 17 SER B CA 1
ATOM 1618 C C . SER B 1 17 ? 14.859 26.797 19.234 1 69.06 17 SER B C 1
ATOM 1620 O O . SER B 1 17 ? 14.891 26 18.281 1 69.06 17 SER B O 1
ATOM 1622 N N . THR B 1 18 ? 15.359 26.453 20.484 1 73.44 18 THR B N 1
ATOM 1623 C CA . THR B 1 18 ? 16.266 25.312 20.578 1 73.44 18 THR B CA 1
ATOM 1624 C C . THR B 1 18 ? 15.492 24 20.578 1 73.44 18 THR B C 1
ATOM 1626 O O . THR B 1 18 ? 15.891 23.031 19.906 1 73.44 18 THR B O 1
ATOM 1629 N N . VAL B 1 19 ? 14.359 24.016 21.375 1 69.12 19 VAL B N 1
ATOM 1630 C CA . VAL B 1 19 ? 13.562 22.797 21.438 1 69.12 19 VAL B CA 1
ATOM 1631 C C . VAL B 1 19 ? 13.008 22.469 20.062 1 69.12 19 VAL B C 1
ATOM 1633 O O . VAL B 1 19 ? 13.008 21.312 19.641 1 69.12 19 VAL B O 1
ATOM 1636 N N . SER B 1 20 ? 12.609 23.484 19.422 1 77.06 20 SER B N 1
ATOM 1637 C CA . SER B 1 20 ? 12.078 23.312 18.078 1 77.06 20 SER B CA 1
ATOM 1638 C C . SER B 1 20 ? 13.156 22.812 17.109 1 77.06 20 SER B C 1
ATOM 1640 O O . SER B 1 20 ? 12.898 21.922 16.297 1 77.06 20 SER B O 1
ATOM 1642 N N . LEU B 1 21 ? 14.375 23.328 17.359 1 78.12 21 LEU B N 1
ATOM 1643 C CA . LEU B 1 21 ? 15.477 22.906 16.516 1 78.12 21 LEU B CA 1
ATOM 1644 C C . LEU B 1 21 ? 15.859 21.453 16.781 1 78.12 21 LEU B C 1
ATOM 1646 O O . LEU B 1 21 ? 16.172 20.703 15.852 1 78.12 21 LEU B O 1
ATOM 1650 N N . ARG B 1 22 ? 15.836 21.062 17.984 1 80.81 22 ARG B N 1
ATOM 1651 C CA . ARG B 1 22 ? 16.172 19.688 18.344 1 80.81 22 ARG B CA 1
ATOM 1652 C C . ARG B 1 22 ? 15.125 18.719 17.812 1 80.81 22 ARG B C 1
ATOM 1654 O O . ARG B 1 22 ? 15.477 17.641 17.328 1 80.81 22 ARG B O 1
ATOM 1661 N N . LYS B 1 23 ? 13.898 19.062 17.922 1 81.75 23 LYS B N 1
ATOM 1662 C CA . LYS B 1 23 ? 12.82 18.219 17.406 1 81.75 23 LYS B CA 1
ATOM 1663 C C . LYS B 1 23 ? 12.938 18.047 15.883 1 81.75 23 LYS B C 1
ATOM 1665 O O . LYS B 1 23 ? 12.719 16.953 15.359 1 81.75 23 LYS B O 1
ATOM 1670 N N . LEU B 1 24 ? 13.258 19.062 15.289 1 83.12 24 LEU B N 1
ATOM 1671 C CA . LEU B 1 24 ? 13.414 19.031 13.836 1 83.12 24 LEU B CA 1
ATOM 1672 C C . LEU B 1 24 ? 14.578 18.125 13.438 1 83.12 24 LEU B C 1
ATOM 1674 O O . LEU B 1 24 ? 14.469 17.344 12.484 1 83.12 24 LEU B O 1
ATOM 1678 N N . ARG B 1 25 ? 15.641 18.266 14.219 1 85.19 25 ARG B N 1
ATOM 1679 C CA . ARG B 1 25 ? 16.812 17.438 13.93 1 85.19 25 ARG B CA 1
ATOM 1680 C C . ARG B 1 25 ? 16.5 15.953 14.148 1 85.19 25 ARG B C 1
ATOM 1682 O O . ARG B 1 25 ? 16.891 15.109 13.344 1 85.19 25 ARG B O 1
ATOM 1689 N N . ARG B 1 26 ? 15.844 15.711 15.203 1 87.06 26 ARG B N 1
ATOM 1690 C CA . ARG B 1 26 ? 15.477 14.328 15.492 1 87.06 26 ARG B CA 1
ATOM 1691 C C . ARG B 1 26 ? 14.578 13.758 14.391 1 87.06 26 ARG B C 1
ATOM 1693 O O . ARG B 1 26 ? 14.734 12.602 13.992 1 87.06 26 ARG B O 1
ATOM 1700 N N . PHE B 1 27 ? 13.672 14.57 13.953 1 89.5 27 PHE B N 1
ATOM 1701 C CA . PHE B 1 27 ? 12.766 14.172 12.883 1 89.5 27 PHE B CA 1
ATOM 1702 C C . PHE B 1 27 ? 13.539 13.883 11.602 1 89.5 27 PHE B C 1
ATOM 1704 O O . PHE B 1 27 ? 13.297 12.867 10.945 1 89.5 27 PHE B O 1
ATOM 1711 N N . ASN B 1 28 ? 14.461 14.625 11.312 1 90.25 28 ASN B N 1
ATOM 1712 C CA . ASN B 1 28 ? 15.258 14.453 10.102 1 90.25 28 ASN B CA 1
ATOM 1713 C C . ASN B 1 28 ? 16.156 13.219 10.188 1 90.25 28 ASN B C 1
ATOM 1715 O O . ASN B 1 28 ? 16.328 12.508 9.195 1 90.25 28 ASN B O 1
ATOM 1719 N N . TYR B 1 29 ? 16.656 13 11.328 1 92.94 29 TYR B N 1
ATOM 1720 C CA . TYR B 1 29 ? 17.484 11.812 11.516 1 92.94 29 TYR B CA 1
ATOM 1721 C C . TYR B 1 29 ? 16.641 10.547 11.422 1 92.94 29 TYR B C 1
ATOM 1723 O O . TYR B 1 29 ? 17.109 9.523 10.898 1 92.94 29 TYR B O 1
ATOM 1731 N N . LEU B 1 30 ? 15.461 10.625 11.953 1 94.19 30 LEU B N 1
ATOM 1732 C CA . LEU B 1 30 ? 14.57 9.477 11.852 1 94.19 30 LEU B CA 1
ATOM 1733 C C . LEU B 1 30 ? 14.281 9.148 10.391 1 94.19 30 LEU B C 1
ATOM 1735 O O . LEU B 1 30 ? 14.312 7.977 9.992 1 94.19 30 LEU B O 1
ATOM 1739 N N . ILE B 1 31 ? 14.039 10.148 9.656 1 94.56 31 ILE B N 1
ATOM 1740 C CA . ILE B 1 31 ? 13.805 9.961 8.227 1 94.56 31 ILE B CA 1
ATOM 1741 C C . ILE B 1 31 ? 15.023 9.305 7.582 1 94.56 31 ILE B C 1
ATOM 1743 O O . ILE B 1 31 ? 14.883 8.359 6.801 1 94.56 31 ILE B O 1
ATOM 1747 N N . LEU B 1 32 ? 16.172 9.781 7.902 1 96.06 32 LEU B N 1
ATOM 1748 C CA . LEU B 1 32 ? 17.406 9.242 7.336 1 96.06 32 LEU B CA 1
ATOM 1749 C C . LEU B 1 32 ? 17.578 7.77 7.703 1 96.06 32 LEU B C 1
ATOM 1751 O O . LEU B 1 32 ? 17.969 6.961 6.863 1 96.06 32 LEU B O 1
ATOM 1755 N N . VAL B 1 33 ? 17.25 7.426 8.906 1 97.12 33 VAL B N 1
ATOM 1756 C CA . VAL B 1 33 ? 17.359 6.047 9.367 1 97.12 33 VAL B CA 1
ATOM 1757 C C . VAL B 1 33 ? 16.406 5.156 8.562 1 97.12 33 VAL B C 1
ATOM 1759 O O . VAL B 1 33 ? 16.781 4.066 8.133 1 97.12 33 VAL B O 1
ATOM 1762 N N . PHE B 1 34 ? 15.188 5.613 8.359 1 97.88 34 PHE B N 1
ATOM 1763 C CA . PHE B 1 34 ? 14.227 4.832 7.594 1 97.88 34 PHE B CA 1
ATOM 1764 C C . PHE B 1 34 ? 14.664 4.703 6.141 1 97.88 34 PHE B C 1
ATOM 1766 O O . PHE B 1 34 ? 14.492 3.646 5.527 1 97.88 34 PHE B O 1
ATOM 1773 N N . ARG B 1 35 ? 15.227 5.734 5.633 1 97.44 35 ARG B N 1
ATOM 1774 C CA . ARG B 1 35 ? 15.695 5.699 4.254 1 97.44 35 ARG B CA 1
ATOM 1775 C C . ARG B 1 35 ? 16.875 4.734 4.098 1 97.44 35 ARG B C 1
ATOM 1777 O O . ARG B 1 35 ? 16.938 3.988 3.121 1 97.44 35 ARG B O 1
ATOM 1784 N N . PHE B 1 36 ? 17.734 4.762 5.055 1 98.12 36 PHE B N 1
ATOM 1785 C CA . PHE B 1 36 ? 18.875 3.854 5.035 1 98.12 36 PHE B CA 1
ATOM 1786 C C . PHE B 1 36 ? 18.422 2.404 5.152 1 98.12 36 PHE B C 1
ATOM 1788 O O . PHE B 1 36 ? 18.906 1.532 4.434 1 98.12 36 PHE B O 1
ATOM 1795 N N . ALA B 1 37 ? 17.484 2.215 6.039 1 98.62 37 ALA B N 1
ATOM 1796 C CA . ALA B 1 37 ? 16.953 0.868 6.238 1 98.62 37 ALA B CA 1
ATOM 1797 C C . ALA B 1 37 ? 16.234 0.37 4.988 1 98.62 37 ALA B C 1
ATOM 1799 O O . ALA B 1 37 ? 16.375 -0.792 4.602 1 98.62 37 ALA B O 1
ATOM 1800 N N . SER B 1 38 ? 15.469 1.276 4.383 1 98.62 38 SER B N 1
ATOM 1801 C CA . SER B 1 38 ? 14.789 0.916 3.143 1 98.62 38 SER B CA 1
ATOM 1802 C C . SER B 1 38 ? 15.789 0.602 2.037 1 98.62 38 SER B C 1
ATOM 1804 O O . SER B 1 38 ? 15.625 -0.371 1.299 1 98.62 38 SER B O 1
ATOM 1806 N N . PHE B 1 39 ? 16.844 1.353 1.908 1 98.69 39 PHE B N 1
ATOM 1807 C CA . PHE B 1 39 ? 17.891 1.144 0.911 1 98.69 39 PHE B CA 1
ATOM 1808 C C . PHE B 1 39 ? 18.562 -0.208 1.106 1 98.69 39 PHE B C 1
ATOM 1810 O O . PHE B 1 39 ? 18.656 -1.005 0.17 1 98.69 39 PHE B O 1
ATOM 1817 N N . SER B 1 40 ? 18.969 -0.452 2.338 1 98.81 40 SER B N 1
ATOM 1818 C CA . SER B 1 40 ? 19.719 -1.675 2.629 1 98.81 40 SER B CA 1
ATOM 1819 C C . SER B 1 40 ? 18.844 -2.91 2.41 1 98.81 40 SER B C 1
ATOM 1821 O O . SER B 1 40 ? 19.312 -3.912 1.862 1 98.81 40 SER B O 1
ATOM 1823 N N . SER B 1 41 ? 17.609 -2.809 2.814 1 98.88 41 SER B N 1
ATOM 1824 C CA . SER B 1 41 ? 16.719 -3.955 2.68 1 98.88 41 SER B CA 1
ATOM 1825 C C . SER B 1 41 ? 16.406 -4.238 1.215 1 98.88 41 SER B C 1
ATOM 1827 O O . SER B 1 41 ? 16.453 -5.387 0.774 1 98.88 41 SER B O 1
ATOM 1829 N N . SER B 1 42 ? 16.109 -3.199 0.439 1 98.88 42 SER B N 1
ATOM 1830 C CA . SER B 1 42 ? 15.773 -3.385 -0.97 1 98.88 42 SER B CA 1
ATOM 1831 C C . SER B 1 42 ? 17 -3.812 -1.774 1 98.88 42 SER B C 1
ATOM 1833 O O . SER B 1 42 ? 16.891 -4.617 -2.701 1 98.88 42 SER B O 1
ATOM 1835 N N . LEU B 1 43 ? 18.141 -3.307 -1.408 1 98.81 43 LEU B N 1
ATOM 1836 C CA . LEU B 1 43 ? 19.375 -3.729 -2.078 1 98.81 43 LEU B CA 1
ATOM 1837 C C . LEU B 1 43 ? 19.672 -5.195 -1.788 1 98.81 43 LEU B C 1
ATOM 1839 O O . LEU B 1 43 ? 20.016 -5.953 -2.697 1 98.81 43 LEU B O 1
ATOM 1843 N N . ALA B 1 44 ? 19.547 -5.512 -0.505 1 98.81 44 ALA B N 1
ATOM 1844 C CA . ALA B 1 44 ? 19.766 -6.902 -0.129 1 98.81 44 ALA B CA 1
ATOM 1845 C C . ALA B 1 44 ? 18.797 -7.832 -0.857 1 98.81 44 ALA B C 1
ATOM 1847 O O . ALA B 1 44 ? 19.203 -8.883 -1.366 1 98.81 44 ALA B O 1
ATOM 1848 N N . SER B 1 45 ? 17.547 -7.477 -0.91 1 98.88 45 SER B N 1
ATOM 1849 C CA . SER B 1 45 ? 16.562 -8.266 -1.63 1 98.88 45 SER B CA 1
ATOM 1850 C C . SER B 1 45 ? 16.938 -8.438 -3.094 1 98.88 45 SER B C 1
ATOM 1852 O O . SER B 1 45 ? 16.891 -9.547 -3.627 1 98.88 45 SER B O 1
ATOM 1854 N N . PHE B 1 46 ? 17.359 -7.379 -3.689 1 98.62 46 PHE B N 1
ATOM 1855 C CA . PHE B 1 46 ? 17.781 -7.367 -5.082 1 98.62 46 PHE B CA 1
ATOM 1856 C C . PHE B 1 46 ? 18.953 -8.312 -5.293 1 98.62 46 PHE B C 1
ATOM 1858 O O . PHE B 1 46 ? 18.922 -9.164 -6.188 1 98.62 46 PHE B O 1
ATOM 1865 N N . VAL B 1 47 ? 19.938 -8.234 -4.484 1 97.88 47 VAL B N 1
ATOM 1866 C CA . VAL B 1 47 ? 21.156 -9.016 -4.621 1 97.88 47 VAL B CA 1
ATOM 1867 C C . VAL B 1 47 ? 20.859 -10.492 -4.367 1 97.88 47 VAL B C 1
ATOM 1869 O O . VAL B 1 47 ? 21.344 -11.359 -5.098 1 97.88 47 VAL B O 1
ATOM 1872 N N . PHE B 1 48 ? 20.062 -10.781 -3.357 1 97.69 48 PHE B N 1
ATOM 1873 C CA . PHE B 1 48 ? 19.734 -12.164 -3.041 1 97.69 48 PHE B CA 1
ATOM 1874 C C . PHE B 1 48 ? 18.953 -12.812 -4.176 1 97.69 48 PHE B C 1
ATOM 1876 O O . PHE B 1 48 ? 19.172 -13.984 -4.496 1 97.69 48 PHE B O 1
ATOM 1883 N N . MET B 1 49 ? 18.078 -12.062 -4.789 1 97.56 49 MET B N 1
ATOM 1884 C CA . MET B 1 49 ? 17.328 -12.625 -5.914 1 97.56 49 MET B CA 1
ATOM 1885 C C . MET B 1 49 ? 18.25 -12.867 -7.109 1 97.56 49 MET B C 1
ATOM 1887 O O . MET B 1 49 ? 18.156 -13.906 -7.766 1 97.56 49 MET B O 1
ATOM 1891 N N . LEU B 1 50 ? 19.156 -11.992 -7.32 1 95.62 50 LEU B N 1
ATOM 1892 C CA . LEU B 1 50 ? 20.109 -12.141 -8.422 1 95.62 50 LEU B CA 1
ATOM 1893 C C . LEU B 1 50 ? 21.016 -13.344 -8.195 1 95.62 50 LEU B C 1
ATOM 1895 O O . LEU B 1 50 ? 21.391 -14.031 -9.148 1 95.62 50 LEU B O 1
ATOM 1899 N N . SER B 1 51 ? 21.266 -13.586 -6.957 1 93.56 51 SER B N 1
ATOM 1900 C CA . SER B 1 51 ? 22.203 -14.641 -6.602 1 93.56 51 SER B CA 1
ATOM 1901 C C . SER B 1 51 ? 21.609 -16.031 -6.832 1 93.56 51 SER B C 1
ATOM 1903 O O . SER B 1 51 ? 22.312 -17.031 -6.828 1 93.56 51 SER B O 1
ATOM 1905 N N . THR B 1 52 ? 20.297 -16.078 -7.027 1 92.56 52 THR B N 1
ATOM 1906 C CA . THR B 1 52 ? 19.656 -17.359 -7.289 1 92.56 52 THR B CA 1
ATOM 1907 C C . THR B 1 52 ? 20.094 -17.922 -8.641 1 92.56 52 THR B C 1
ATOM 1909 O O . THR B 1 52 ? 19.953 -19.109 -8.898 1 92.56 52 THR B O 1
ATOM 1912 N N . SER B 1 53 ? 20.641 -17.109 -9.531 1 86.5 53 SER B N 1
ATOM 1913 C CA . SER B 1 53 ? 21.094 -17.562 -10.844 1 86.5 53 SER B CA 1
ATOM 1914 C C . SER B 1 53 ? 22.453 -18.234 -10.742 1 86.5 53 SER B C 1
ATOM 1916 O O . SER B 1 53 ? 22.891 -18.906 -11.688 1 86.5 53 SER B O 1
ATOM 1918 N N . ARG B 1 54 ? 23.219 -18.109 -9.758 1 78 54 ARG B N 1
ATOM 1919 C CA . ARG B 1 54 ? 24.547 -18.703 -9.594 1 78 54 ARG B CA 1
ATOM 1920 C C . ARG B 1 54 ? 24.453 -20.141 -9.094 1 78 54 ARG B C 1
ATOM 1922 O O . ARG B 1 54 ? 25.469 -20.828 -8.969 1 78 54 ARG B O 1
ATOM 1929 N N . ALA B 1 55 ? 23.203 -20.484 -8.922 1 72.19 55 ALA B N 1
ATOM 1930 C CA . ALA B 1 55 ? 23.031 -21.844 -8.406 1 72.19 55 ALA B CA 1
ATOM 1931 C C . ALA B 1 55 ? 23.375 -22.891 -9.469 1 72.19 55 ALA B C 1
ATOM 1933 O O . ALA B 1 55 ? 23.828 -22.531 -10.57 1 72.19 55 ALA B O 1
ATOM 1934 N N . ALA B 1 56 ? 23.219 -24.125 -9.227 1 69.88 56 ALA B N 1
ATOM 1935 C CA . ALA B 1 56 ? 23.594 -25.281 -10.047 1 69.88 56 ALA B CA 1
ATOM 1936 C C . ALA B 1 56 ? 23.078 -25.125 -11.477 1 69.88 56 ALA B C 1
ATOM 1938 O O . ALA B 1 56 ? 22.125 -24.406 -11.719 1 69.88 56 ALA B O 1
ATOM 1939 N N . ALA B 1 57 ? 23.828 -25.625 -12.461 1 76 57 ALA B N 1
ATOM 1940 C CA . ALA B 1 57 ? 23.562 -25.516 -13.891 1 76 57 ALA B CA 1
ATOM 1941 C C . ALA B 1 57 ? 22.125 -25.906 -14.219 1 76 57 ALA B C 1
ATOM 1943 O O . ALA B 1 57 ? 21.469 -25.281 -15.055 1 76 57 ALA B O 1
ATOM 1944 N N . ASN B 1 58 ? 21.406 -26.797 -13.5 1 82.38 58 ASN B N 1
ATOM 1945 C CA . ASN B 1 58 ? 20.047 -27.266 -13.812 1 82.38 58 ASN B CA 1
ATOM 1946 C C . ASN B 1 58 ? 19.016 -26.641 -12.867 1 82.38 58 ASN B C 1
ATOM 1948 O O . ASN B 1 58 ? 17.844 -27.031 -12.898 1 82.38 58 ASN B O 1
ATOM 1952 N N . SER B 1 59 ? 19.469 -25.594 -12.141 1 86.44 59 SER B N 1
ATOM 1953 C CA . SER B 1 59 ? 18.562 -24.953 -11.18 1 86.44 59 SER B CA 1
ATOM 1954 C C . SER B 1 59 ? 17.703 -23.891 -11.852 1 86.44 59 SER B C 1
ATOM 1956 O O . SER B 1 59 ? 18.109 -23.297 -12.852 1 86.44 59 SER B O 1
ATOM 1958 N N . PRO B 1 60 ? 16.5 -23.734 -11.391 1 89.56 60 PRO B N 1
ATOM 1959 C CA . PRO B 1 60 ? 15.695 -22.625 -11.906 1 89.56 60 PRO B CA 1
ATOM 1960 C C . PRO B 1 60 ? 16.359 -21.266 -11.688 1 89.56 60 PRO B C 1
ATOM 1962 O O . PRO B 1 60 ? 17.156 -21.109 -10.758 1 89.56 60 PRO B O 1
ATOM 1965 N N . ARG B 1 61 ? 16.062 -20.422 -12.57 1 91.62 61 ARG B N 1
ATOM 1966 C CA . ARG B 1 61 ? 16.578 -19.062 -12.492 1 91.62 61 ARG B CA 1
ATOM 1967 C C . ARG B 1 61 ? 15.453 -18.047 -12.336 1 91.62 61 ARG B C 1
ATOM 1969 O O . ARG B 1 61 ? 14.375 -18.219 -12.922 1 91.62 61 ARG B O 1
ATOM 1976 N N . TRP B 1 62 ? 15.797 -16.969 -11.664 1 92.94 62 TRP B N 1
ATOM 1977 C CA . TRP B 1 62 ? 14.773 -15.969 -11.336 1 92.94 62 TRP B CA 1
ATOM 1978 C C . TRP B 1 62 ? 14.172 -15.375 -12.609 1 92.94 62 TRP B C 1
ATOM 1980 O O . TRP B 1 62 ? 12.977 -15.086 -12.656 1 92.94 62 TRP B O 1
ATOM 1990 N N . TYR B 1 63 ? 15.016 -15.133 -13.625 1 93.31 63 TYR B N 1
ATOM 1991 C CA . TYR B 1 63 ? 14.555 -14.383 -14.789 1 93.31 63 TYR B CA 1
ATOM 1992 C C . TYR B 1 63 ? 13.617 -15.227 -15.641 1 93.31 63 TYR B C 1
ATOM 1994 O O . TYR B 1 63 ? 13.023 -14.734 -16.609 1 93.31 63 TYR B O 1
ATOM 2002 N N . HIS B 1 64 ? 13.352 -16.531 -15.32 1 91.44 64 HIS B N 1
ATOM 2003 C CA . HIS B 1 64 ? 12.391 -17.375 -16.016 1 91.44 64 HIS B CA 1
ATOM 2004 C C . HIS B 1 64 ? 10.969 -17.109 -15.531 1 91.44 64 HIS B C 1
ATOM 2006 O O . HIS B 1 64 ? 10 -17.531 -16.172 1 91.44 64 HIS B O 1
ATOM 2012 N N . PHE B 1 65 ? 10.852 -16.469 -14.438 1 93.5 65 PHE B N 1
ATOM 2013 C CA . PHE B 1 65 ? 9.547 -16.266 -13.812 1 93.5 65 PHE B CA 1
ATOM 2014 C C . PHE B 1 65 ? 9.18 -14.789 -13.797 1 93.5 65 PHE B C 1
ATOM 2016 O O . PHE B 1 65 ? 9.93 -13.969 -13.258 1 93.5 65 PHE B O 1
ATOM 2023 N N . ASP B 1 66 ? 8.023 -14.445 -14.266 1 94.56 66 ASP B N 1
ATOM 2024 C CA . ASP B 1 66 ? 7.574 -13.062 -14.344 1 94.56 66 ASP B CA 1
ATOM 2025 C C . ASP B 1 66 ? 7.504 -12.43 -12.953 1 94.56 66 ASP B C 1
ATOM 2027 O O . ASP B 1 66 ? 7.93 -11.289 -12.758 1 94.56 66 ASP B O 1
ATOM 2031 N N . ALA B 1 67 ? 6.992 -13.164 -11.992 1 97.38 67 ALA B N 1
ATOM 2032 C CA . ALA B 1 67 ? 6.832 -12.617 -10.648 1 97.38 67 ALA B CA 1
ATOM 2033 C C . ALA B 1 67 ? 8.188 -12.281 -10.023 1 97.38 67 ALA B C 1
ATOM 2035 O O . ALA B 1 67 ? 8.32 -11.266 -9.336 1 97.38 67 ALA B O 1
ATOM 2036 N N . PHE B 1 68 ? 9.18 -13.117 -10.273 1 98.06 68 PHE B N 1
ATOM 2037 C CA . PHE B 1 68 ? 10.492 -12.867 -9.695 1 98.06 68 PHE B CA 1
ATOM 2038 C C . PHE B 1 68 ? 11.195 -11.727 -10.422 1 98.06 68 PHE B C 1
ATOM 2040 O O . PHE B 1 68 ? 11.93 -10.945 -9.805 1 98.06 68 PHE B O 1
ATOM 2047 N N . ARG B 1 69 ? 10.977 -11.578 -11.68 1 97.94 69 ARG B N 1
ATOM 2048 C CA . ARG B 1 69 ? 11.484 -10.414 -12.391 1 97.94 69 ARG B CA 1
ATOM 2049 C C . ARG B 1 69 ? 10.883 -9.125 -11.836 1 97.94 69 ARG B C 1
ATOM 2051 O O . ARG B 1 69 ? 11.57 -8.102 -11.742 1 97.94 69 ARG B O 1
ATOM 2058 N N . PHE B 1 70 ? 9.633 -9.242 -11.516 1 98.69 70 PHE B N 1
ATOM 2059 C CA . PHE B 1 70 ? 8.938 -8.117 -10.906 1 98.69 70 PHE B CA 1
ATOM 2060 C C . PHE B 1 70 ? 9.555 -7.766 -9.555 1 98.69 70 PHE B C 1
ATOM 2062 O O . PHE B 1 70 ? 9.797 -6.594 -9.258 1 98.69 70 PHE B O 1
ATOM 2069 N N . VAL B 1 71 ? 9.898 -8.742 -8.766 1 98.81 71 VAL B N 1
ATOM 2070 C CA . VAL B 1 71 ? 10.547 -8.531 -7.473 1 98.81 71 VAL B CA 1
ATOM 2071 C C . VAL B 1 71 ? 11.914 -7.895 -7.676 1 98.81 71 VAL B C 1
ATOM 2073 O O . VAL B 1 71 ? 12.258 -6.922 -7 1 98.81 71 VAL B O 1
ATOM 2076 N N . VAL B 1 72 ? 12.656 -8.375 -8.648 1 98.69 72 VAL B N 1
ATOM 2077 C CA . VAL B 1 72 ? 13.984 -7.84 -8.93 1 98.69 72 VAL B CA 1
ATOM 2078 C C . VAL B 1 72 ? 13.875 -6.383 -9.367 1 98.69 72 VAL B C 1
ATOM 2080 O O . VAL B 1 72 ? 14.562 -5.512 -8.828 1 98.69 72 VAL B O 1
ATOM 2083 N N . GLY B 1 73 ? 12.977 -6.156 -10.297 1 98.69 73 GLY B N 1
ATOM 2084 C CA . GLY B 1 73 ? 12.812 -4.801 -10.805 1 98.69 73 GLY B CA 1
ATOM 2085 C C . GLY B 1 73 ? 12.352 -3.82 -9.742 1 98.69 73 GLY B C 1
ATOM 2086 O O . GLY B 1 73 ? 12.891 -2.713 -9.641 1 98.69 73 GLY B O 1
ATOM 2087 N N . ALA B 1 74 ? 11.367 -4.207 -8.977 1 98.88 74 ALA B N 1
ATOM 2088 C CA . ALA B 1 74 ? 10.82 -3.336 -7.941 1 98.88 74 ALA B CA 1
ATOM 2089 C C . ALA B 1 74 ? 11.875 -2.988 -6.898 1 98.88 74 ALA B C 1
ATOM 2091 O O . ALA B 1 74 ? 12.016 -1.824 -6.516 1 98.88 74 ALA B O 1
ATOM 2092 N N . ASN B 1 75 ? 12.617 -4 -6.43 1 98.88 75 ASN B N 1
ATOM 2093 C CA . ASN B 1 75 ? 13.609 -3.752 -5.395 1 98.88 75 ASN B CA 1
ATOM 2094 C C . ASN B 1 75 ? 14.797 -2.955 -5.938 1 98.88 75 ASN B C 1
ATOM 2096 O O . ASN B 1 75 ? 15.391 -2.152 -5.215 1 98.88 75 ASN B O 1
ATOM 2100 N N . ALA B 1 76 ? 15.109 -3.109 -7.219 1 98.81 76 ALA B N 1
ATOM 2101 C CA . ALA B 1 76 ? 16.141 -2.283 -7.84 1 98.81 76 ALA B CA 1
ATOM 2102 C C . ALA B 1 76 ? 15.711 -0.818 -7.887 1 98.81 76 ALA B C 1
ATOM 2104 O O . ALA B 1 76 ? 16.484 0.071 -7.527 1 98.81 76 ALA B O 1
ATOM 2105 N N . ILE B 1 77 ? 14.516 -0.573 -8.281 1 98.81 77 ILE B N 1
ATOM 2106 C CA . ILE B 1 77 ? 13.977 0.776 -8.391 1 98.81 77 ILE B CA 1
ATOM 2107 C C . ILE B 1 77 ? 13.969 1.443 -7.016 1 98.81 77 ILE B C 1
ATOM 2109 O O . ILE B 1 77 ? 14.422 2.582 -6.867 1 98.81 77 ILE B O 1
ATOM 2113 N N . VAL B 1 78 ? 13.539 0.721 -6.016 1 98.81 78 VAL B N 1
ATOM 2114 C CA . VAL B 1 78 ? 13.398 1.294 -4.684 1 98.81 78 VAL B CA 1
ATOM 2115 C C . VAL B 1 78 ? 14.781 1.502 -4.062 1 98.81 78 VAL B C 1
ATOM 2117 O O . VAL B 1 78 ? 15.008 2.48 -3.348 1 98.81 78 VAL B O 1
ATOM 2120 N N . ALA B 1 79 ? 15.672 0.588 -4.34 1 98.75 79 ALA B N 1
ATOM 2121 C CA . ALA B 1 79 ? 17.031 0.794 -3.855 1 98.75 79 ALA B CA 1
ATOM 2122 C C . ALA B 1 79 ? 17.625 2.078 -4.426 1 98.75 79 ALA B C 1
ATOM 2124 O O . ALA B 1 79 ? 18.219 2.875 -3.691 1 98.75 79 ALA B O 1
ATOM 2125 N N . LEU B 1 80 ? 17.453 2.312 -5.691 1 98.62 80 LEU B N 1
ATOM 2126 C CA . LEU B 1 80 ? 17.969 3.518 -6.332 1 98.62 80 LEU B CA 1
ATOM 2127 C C . LEU B 1 80 ? 17.281 4.762 -5.773 1 98.62 80 LEU B C 1
ATOM 2129 O O . LEU B 1 80 ? 17.953 5.758 -5.477 1 98.62 80 LEU B O 1
ATOM 2133 N N . TYR B 1 81 ? 16.047 4.684 -5.652 1 98.62 81 TYR B N 1
ATOM 2134 C CA . TYR B 1 81 ? 15.289 5.797 -5.109 1 98.62 81 TYR B CA 1
ATOM 2135 C C . TYR B 1 81 ? 15.727 6.121 -3.686 1 98.62 81 TYR B C 1
ATOM 2137 O O . TYR B 1 81 ? 15.922 7.285 -3.338 1 98.62 81 TYR B O 1
ATOM 2145 N N . SER B 1 82 ? 15.812 5.082 -2.893 1 98.25 82 SER B N 1
ATOM 2146 C CA . SER B 1 82 ? 16.203 5.281 -1.499 1 98.25 82 SER B CA 1
ATOM 2147 C C . SER B 1 82 ? 17.609 5.852 -1.393 1 98.25 82 SER B C 1
ATOM 2149 O O . SER B 1 82 ? 17.906 6.629 -0.48 1 98.25 82 SER B O 1
ATOM 2151 N N . LEU B 1 83 ? 18.453 5.473 -2.256 1 97.81 83 LEU B N 1
ATOM 2152 C CA . LEU B 1 83 ? 19.781 6.066 -2.293 1 97.81 83 LEU B CA 1
ATOM 2153 C C . LEU B 1 83 ? 19.703 7.566 -2.564 1 97.81 83 LEU B C 1
ATOM 2155 O O . LEU B 1 83 ? 20.328 8.367 -1.864 1 97.81 83 LEU B O 1
ATOM 2159 N N . PHE B 1 84 ? 18.922 7.922 -3.533 1 97.44 84 PHE B N 1
ATOM 2160 C CA . PHE B 1 84 ? 18.703 9.328 -3.855 1 97.44 84 PHE B CA 1
ATOM 2161 C C . PHE B 1 84 ? 18.156 10.086 -2.654 1 97.44 84 PHE B C 1
ATOM 2163 O O . PHE B 1 84 ? 18.625 11.172 -2.324 1 97.44 84 PHE B O 1
ATOM 2170 N N . GLU B 1 85 ? 17.219 9.477 -2.035 1 97.44 85 GLU B N 1
ATOM 2171 C CA . GLU B 1 85 ? 16.578 10.133 -0.901 1 97.44 85 GLU B CA 1
ATOM 2172 C C . GLU B 1 85 ? 17.531 10.258 0.283 1 97.44 85 GLU B C 1
ATOM 2174 O O . GLU B 1 85 ? 17.438 11.211 1.059 1 97.44 85 GLU B O 1
ATOM 2179 N N . MET B 1 86 ? 18.344 9.297 0.452 1 96.56 86 MET B N 1
ATOM 2180 C CA . MET B 1 86 ? 19.359 9.398 1.503 1 96.56 86 MET B CA 1
ATOM 2181 C C . MET B 1 86 ? 20.266 10.602 1.261 1 96.56 86 MET B C 1
ATOM 2183 O O . MET B 1 86 ? 20.578 11.344 2.189 1 96.56 86 MET B O 1
ATOM 2187 N N . VAL B 1 87 ? 20.703 10.828 0.049 1 95.25 87 VAL B N 1
ATOM 2188 C CA . VAL B 1 87 ? 21.531 11.969 -0.306 1 95.25 87 VAL B CA 1
ATOM 2189 C C . VAL B 1 87 ? 20.766 13.266 -0.048 1 95.25 87 VAL B C 1
ATOM 2191 O O . VAL B 1 87 ? 21.312 14.203 0.537 1 95.25 87 VAL B O 1
ATOM 2194 N N . ALA B 1 88 ? 19.562 13.25 -0.449 1 94.38 88 ALA B N 1
ATOM 2195 C CA . ALA B 1 88 ? 18.719 14.414 -0.226 1 94.38 88 ALA B CA 1
ATOM 2196 C C . ALA B 1 88 ? 18.562 14.711 1.265 1 94.38 88 ALA B C 1
ATOM 2198 O O . ALA B 1 88 ? 18.578 15.867 1.681 1 94.38 88 ALA B O 1
ATOM 2199 N N . SER B 1 89 ? 18.406 13.648 2.01 1 94.31 89 SER B N 1
ATOM 2200 C CA . SER B 1 89 ? 18.25 13.82 3.451 1 94.31 89 SER B CA 1
ATOM 2201 C C . SER B 1 89 ? 19.531 14.375 4.082 1 94.31 89 SER B C 1
ATOM 2203 O O . SER B 1 89 ? 19.469 15.258 4.938 1 94.31 89 SER B O 1
ATOM 2205 N N . VAL B 1 90 ? 20.625 13.875 3.711 1 93.38 90 VAL B N 1
ATOM 2206 C CA . VAL B 1 90 ? 21.891 14.367 4.219 1 93.38 90 VAL B CA 1
ATOM 2207 C C . VAL B 1 90 ? 22.078 15.828 3.814 1 93.38 90 VAL B C 1
ATOM 2209 O O . VAL B 1 90 ? 22.547 16.641 4.609 1 93.38 90 VAL B O 1
ATOM 2212 N N . TRP B 1 91 ? 21.734 16.141 2.58 1 92.5 91 TRP B N 1
ATOM 2213 C CA . TRP B 1 91 ? 21.781 17.516 2.096 1 92.5 91 TRP B CA 1
ATOM 2214 C C . TRP B 1 91 ? 20.938 18.438 2.967 1 92.5 91 TRP B C 1
ATOM 2216 O O . TRP B 1 91 ? 21.375 19.516 3.361 1 92.5 91 TRP B O 1
ATOM 2226 N N . GLU B 1 92 ? 19.781 18.016 3.264 1 89.75 92 GLU B N 1
ATOM 2227 C CA . GLU B 1 92 ? 18.859 18.812 4.086 1 89.75 92 GLU B CA 1
ATOM 2228 C C . GLU B 1 92 ? 19.438 19.031 5.484 1 89.75 92 GLU B C 1
ATOM 2230 O O . GLU B 1 92 ? 19.312 20.125 6.047 1 89.75 92 GLU B O 1
ATOM 2235 N N . ILE B 1 93 ? 19.984 18.031 6.035 1 89 93 ILE B N 1
ATOM 2236 C CA . ILE B 1 93 ? 20.531 18.109 7.383 1 89 93 ILE B CA 1
ATOM 2237 C C . ILE B 1 93 ? 21.75 19.016 7.387 1 89 93 ILE B C 1
ATOM 2239 O O . ILE B 1 93 ? 21.922 19.828 8.305 1 89 93 ILE B O 1
ATOM 2243 N N . SER B 1 94 ? 22.578 18.969 6.379 1 90.88 94 SER B N 1
ATOM 2244 C CA . SER B 1 94 ? 23.844 19.703 6.328 1 90.88 94 SER B CA 1
ATOM 2245 C C . SER B 1 94 ? 23.625 21.156 5.914 1 90.88 94 SER B C 1
ATOM 2247 O O . SER B 1 94 ? 24.281 22.062 6.434 1 90.88 94 SER B O 1
ATOM 2249 N N . ARG B 1 95 ? 22.672 21.359 4.996 1 88.12 95 ARG B N 1
ATOM 2250 C CA . ARG B 1 95 ? 22.531 22.688 4.398 1 88.12 95 ARG B CA 1
ATOM 2251 C C . ARG B 1 95 ? 21.266 23.375 4.898 1 88.12 95 ARG B C 1
ATOM 2253 O O . ARG 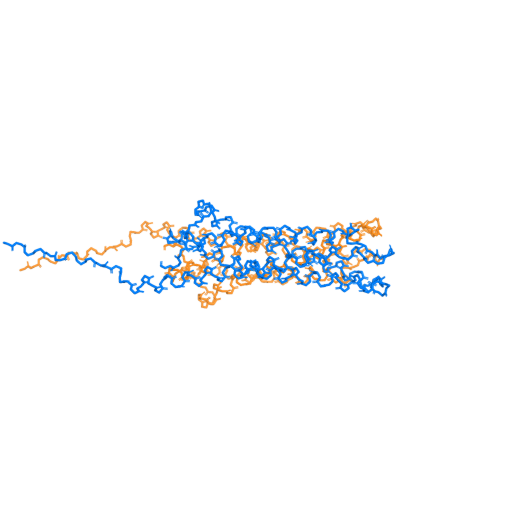B 1 95 ? 21.047 24.562 4.613 1 88.12 95 ARG B O 1
ATOM 2260 N N . GLU B 1 96 ? 20.359 22.578 5.566 1 82.88 96 GLU B N 1
ATOM 2261 C CA . GLU B 1 96 ? 19.094 23.109 6.051 1 82.88 96 GLU B CA 1
ATOM 2262 C C . GLU B 1 96 ? 18.234 23.609 4.895 1 82.88 96 GLU B C 1
ATOM 2264 O O . GLU B 1 96 ? 17.562 24.641 5.023 1 82.88 96 GLU B O 1
ATOM 2269 N N . SER B 1 97 ? 18.578 23.062 3.762 1 83.81 97 SER B N 1
ATOM 2270 C CA . SER B 1 97 ? 17.797 23.359 2.562 1 83.81 97 SER B CA 1
ATOM 2271 C C . SER B 1 97 ? 17.484 22.094 1.779 1 83.81 97 SER B C 1
ATOM 2273 O O . SER B 1 97 ? 18.141 21.062 1.966 1 83.81 97 SER B O 1
ATOM 2275 N N . THR B 1 98 ? 16.438 22.188 1.007 1 87.25 98 THR B N 1
ATOM 2276 C CA . THR B 1 98 ? 16.062 21.031 0.201 1 87.25 98 THR B CA 1
ATOM 2277 C C . THR B 1 98 ? 16.766 21.062 -1.154 1 87.25 98 THR B C 1
ATOM 2279 O O . THR B 1 98 ? 17.219 22.125 -1.597 1 87.25 98 THR B O 1
ATOM 2282 N N . LEU B 1 99 ? 16.875 19.953 -1.785 1 86.44 99 LEU B N 1
ATOM 2283 C CA . LEU B 1 99 ? 17.5 19.844 -3.1 1 86.44 99 LEU B CA 1
ATOM 2284 C C . LEU B 1 99 ? 16.672 20.562 -4.16 1 86.44 99 LEU B C 1
ATOM 2286 O O . LEU B 1 99 ? 17.219 21.219 -5.043 1 86.44 99 LEU B O 1
ATOM 2290 N N . PHE B 1 100 ? 15.352 20.438 -4.082 1 90.31 100 PHE B N 1
ATOM 2291 C CA . PHE B 1 100 ? 14.398 21.109 -4.957 1 90.31 100 PHE B CA 1
ATOM 2292 C C . PHE B 1 100 ? 13.641 22.188 -4.199 1 90.31 100 PHE B C 1
ATOM 2294 O O . PHE B 1 100 ? 13.867 22.391 -3.004 1 90.31 100 PHE B O 1
ATOM 2301 N N . ALA B 1 101 ? 12.867 22.875 -5.047 1 90.44 101 ALA B N 1
ATOM 2302 C CA . ALA B 1 101 ? 11.945 23.781 -4.355 1 90.44 101 ALA B CA 1
ATOM 2303 C C . ALA B 1 101 ? 11.141 23.031 -3.299 1 90.44 101 ALA B C 1
ATOM 2305 O O . ALA B 1 101 ? 10.758 21.875 -3.504 1 90.44 101 ALA B O 1
ATOM 2306 N N . GLU B 1 102 ? 10.914 23.578 -2.221 1 88.56 102 GLU B N 1
ATOM 2307 C CA . GLU B 1 102 ? 10.328 22.938 -1.05 1 88.56 102 GLU B CA 1
ATOM 2308 C C . GLU B 1 102 ? 9.039 22.203 -1.412 1 88.56 102 GLU B C 1
ATOM 2310 O O . GLU B 1 102 ? 8.883 21.031 -1.091 1 88.56 102 GLU B O 1
ATOM 2315 N N . VAL B 1 103 ? 8.148 22.891 -2.09 1 88.94 103 VAL B N 1
ATOM 2316 C CA . VAL B 1 103 ? 6.852 22.312 -2.428 1 88.94 103 VAL B CA 1
ATOM 2317 C C . VAL B 1 103 ? 7.047 21.109 -3.342 1 88.94 103 VAL B C 1
ATOM 2319 O O . VAL B 1 103 ? 6.395 20.062 -3.166 1 88.94 103 VAL B O 1
ATOM 2322 N N . VAL B 1 104 ? 7.949 21.203 -4.23 1 92.38 104 VAL B N 1
ATOM 2323 C CA . VAL B 1 104 ? 8.227 20.125 -5.168 1 92.38 104 VAL B CA 1
ATOM 2324 C C . VAL B 1 104 ? 8.844 18.938 -4.422 1 92.38 104 VAL B C 1
ATOM 2326 O O . VAL B 1 104 ? 8.492 17.781 -4.672 1 92.38 104 VAL B O 1
ATOM 2329 N N . GLN B 1 105 ? 9.672 19.25 -3.523 1 92.88 105 GLN B N 1
ATOM 2330 C CA . GLN B 1 105 ? 10.336 18.203 -2.748 1 92.88 105 GLN B CA 1
ATOM 2331 C C . GLN B 1 105 ? 9.344 17.438 -1.875 1 92.88 105 GLN B C 1
ATOM 2333 O O . GLN B 1 105 ? 9.414 16.219 -1.766 1 92.88 105 GLN B O 1
ATOM 2338 N N . LEU B 1 106 ? 8.453 18.156 -1.272 1 93.5 106 LEU B N 1
ATOM 2339 C CA . LEU B 1 106 ? 7.477 17.547 -0.374 1 93.5 106 LEU B CA 1
ATOM 2340 C C . LEU B 1 106 ? 6.574 16.578 -1.128 1 93.5 106 LEU B C 1
ATOM 2342 O O . LEU B 1 106 ? 6.387 15.438 -0.699 1 93.5 106 LEU B O 1
ATOM 2346 N N . TRP B 1 107 ? 6.109 17.016 -2.26 1 94.31 107 TRP B N 1
ATOM 2347 C CA . TRP B 1 107 ? 5.227 16.172 -3.049 1 94.31 107 TRP B CA 1
ATOM 2348 C C . TRP B 1 107 ? 5.996 15.008 -3.674 1 94.31 107 TRP B C 1
ATOM 2350 O O . TRP B 1 107 ? 5.465 13.906 -3.812 1 94.31 107 TRP B O 1
ATOM 2360 N N . PHE B 1 108 ? 7.207 15.281 -4.07 1 96.44 108 PHE B N 1
ATOM 2361 C CA . PHE B 1 108 ? 8.07 14.242 -4.621 1 96.44 108 PHE B CA 1
ATOM 2362 C C . PHE B 1 108 ? 8.312 13.141 -3.596 1 96.44 108 PHE B C 1
ATOM 2364 O O . PHE B 1 108 ? 8.18 11.953 -3.908 1 96.44 108 PHE B O 1
ATOM 2371 N N . ASP B 1 109 ? 8.625 13.523 -2.385 1 96.12 109 ASP B N 1
ATOM 2372 C CA . ASP B 1 109 ? 8.906 12.555 -1.326 1 96.12 109 ASP B CA 1
ATOM 2373 C C . ASP B 1 109 ? 7.684 11.695 -1.02 1 96.12 109 ASP B C 1
ATOM 2375 O O . ASP B 1 109 ? 7.762 10.469 -1.027 1 96.12 109 ASP B O 1
ATOM 2379 N N . PHE B 1 110 ? 6.637 12.359 -0.801 1 96.69 110 PHE B N 1
ATOM 2380 C CA . PHE B 1 110 ? 5.449 11.609 -0.394 1 96.69 110 PHE B CA 1
ATOM 2381 C C . PHE B 1 110 ? 4.945 10.734 -1.534 1 96.69 110 PHE B C 1
ATOM 2383 O O . PHE B 1 110 ? 4.66 9.555 -1.337 1 96.69 110 PHE B O 1
ATOM 2390 N N . GLY B 1 111 ? 4.801 11.32 -2.68 1 97.12 111 GLY B N 1
ATOM 2391 C CA . GLY B 1 111 ? 4.309 10.578 -3.83 1 97.12 111 GLY B CA 1
ATOM 2392 C C . GLY B 1 111 ? 5.113 9.328 -4.121 1 97.12 111 GLY B C 1
ATOM 2393 O O . GLY B 1 111 ? 4.551 8.25 -4.289 1 97.12 111 GLY B O 1
ATOM 2394 N N . HIS B 1 112 ? 6.383 9.484 -4.156 1 97.94 112 HIS B N 1
ATOM 2395 C CA . HIS B 1 112 ? 7.238 8.352 -4.48 1 97.94 112 HIS B CA 1
ATOM 2396 C C . HIS B 1 112 ? 7.336 7.379 -3.309 1 97.94 112 HIS B C 1
ATOM 2398 O O . HIS B 1 112 ? 7.402 6.164 -3.508 1 97.94 112 HIS B O 1
ATOM 2404 N N . ASP B 1 113 ? 7.379 7.891 -2.062 1 98.31 113 ASP B N 1
ATOM 2405 C CA . ASP B 1 113 ? 7.375 6.996 -0.908 1 98.31 113 ASP B CA 1
ATOM 2406 C C . ASP B 1 113 ? 6.16 6.07 -0.938 1 98.31 113 ASP B C 1
ATOM 2408 O O . ASP B 1 113 ? 6.293 4.855 -0.757 1 98.31 113 ASP B O 1
ATOM 2412 N N . GLN B 1 114 ? 5.043 6.66 -1.182 1 97.44 114 GLN B N 1
ATOM 2413 C CA . GLN B 1 114 ? 3.811 5.879 -1.171 1 97.44 114 GLN B CA 1
ATOM 2414 C C . GLN B 1 114 ? 3.736 4.953 -2.381 1 97.44 114 GLN B C 1
ATOM 2416 O O . GLN B 1 114 ? 3.42 3.77 -2.244 1 97.44 114 GLN B O 1
ATOM 2421 N N . ALA B 1 115 ? 4.027 5.441 -3.551 1 97.75 115 ALA B N 1
ATOM 2422 C CA . ALA B 1 115 ? 3.963 4.652 -4.777 1 97.75 115 ALA B CA 1
ATOM 2423 C C . ALA B 1 115 ? 4.93 3.473 -4.723 1 97.75 115 ALA B C 1
ATOM 2425 O O . ALA B 1 115 ? 4.582 2.357 -5.121 1 97.75 115 ALA B O 1
ATOM 2426 N N . PHE B 1 116 ? 6.074 3.717 -4.234 1 98.75 116 PHE B N 1
ATOM 2427 C CA . PHE B 1 116 ? 7.078 2.658 -4.23 1 98.75 116 PHE B CA 1
ATOM 2428 C C . PHE B 1 116 ? 6.824 1.677 -3.092 1 98.75 116 PHE B C 1
ATOM 2430 O O . PHE B 1 116 ? 7.195 0.504 -3.184 1 98.75 116 PHE B O 1
ATOM 2437 N N . ALA B 1 117 ? 6.188 2.152 -1.985 1 98.62 117 ALA B N 1
ATOM 2438 C CA . ALA B 1 117 ? 5.723 1.182 -0.998 1 98.62 117 ALA B CA 1
ATOM 2439 C C . ALA B 1 117 ? 4.719 0.212 -1.615 1 98.62 117 ALA B C 1
ATOM 2441 O O . ALA B 1 117 ? 4.809 -1 -1.408 1 98.62 117 ALA B O 1
ATOM 2442 N N . TYR B 1 118 ? 3.816 0.727 -2.41 1 98.62 118 TYR B N 1
ATOM 2443 C CA . TYR B 1 118 ? 2.857 -0.114 -3.117 1 98.62 118 TYR B CA 1
ATOM 2444 C C . TYR B 1 118 ? 3.566 -1.047 -4.094 1 98.62 118 TYR B C 1
ATOM 2446 O O . TYR B 1 118 ? 3.193 -2.215 -4.227 1 98.62 118 TYR B O 1
ATOM 2454 N N . LEU B 1 119 ? 4.539 -0.508 -4.727 1 98.81 119 LEU B N 1
ATOM 2455 C CA . LEU B 1 119 ? 5.277 -1.304 -5.703 1 98.81 119 LEU B CA 1
ATOM 2456 C C . LEU B 1 119 ? 5.941 -2.504 -5.031 1 98.81 119 LEU B C 1
ATOM 2458 O O . LEU B 1 119 ? 5.82 -3.633 -5.516 1 98.81 119 LEU B O 1
ATOM 2462 N N . LEU B 1 120 ? 6.605 -2.252 -3.904 1 98.94 120 LEU B N 1
ATOM 2463 C CA . LEU B 1 120 ? 7.289 -3.328 -3.197 1 98.94 120 LEU B CA 1
ATOM 2464 C C . LEU B 1 120 ? 6.285 -4.352 -2.67 1 98.94 120 LEU B C 1
ATOM 2466 O O . LEU B 1 120 ? 6.512 -5.559 -2.773 1 98.94 120 LEU B O 1
ATOM 2470 N N . LEU B 1 121 ? 5.242 -3.818 -2.105 1 98.88 121 LEU B N 1
ATOM 2471 C CA . LEU B 1 121 ? 4.227 -4.727 -1.583 1 98.88 121 LEU B CA 1
ATOM 2472 C C . LEU B 1 121 ? 3.648 -5.594 -2.697 1 98.88 121 LEU B C 1
ATOM 2474 O O . LE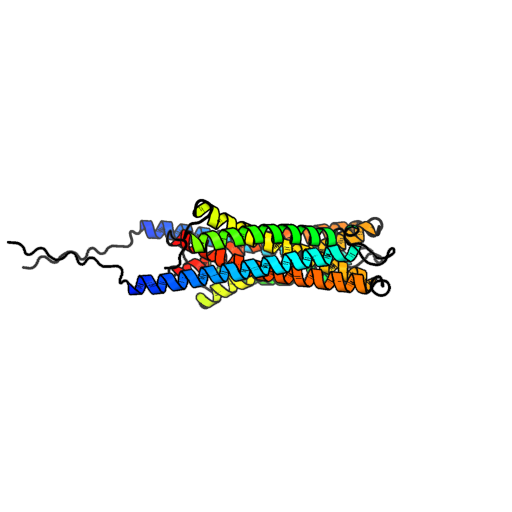U B 1 121 ? 3.479 -6.801 -2.523 1 98.88 121 LEU B O 1
ATOM 2478 N N . SER B 1 122 ? 3.4 -4.977 -3.812 1 98.88 122 SER B N 1
ATOM 2479 C CA . SER B 1 122 ? 2.852 -5.688 -4.965 1 98.88 122 SER B CA 1
ATOM 2480 C C . SER B 1 122 ? 3.822 -6.742 -5.477 1 98.88 122 SER B C 1
ATOM 2482 O O . SER B 1 122 ? 3.449 -7.906 -5.645 1 98.88 122 SER B O 1
ATOM 2484 N N . ALA B 1 123 ? 5.016 -6.371 -5.66 1 98.88 123 ALA B N 1
ATOM 2485 C CA . ALA B 1 123 ? 6.027 -7.266 -6.215 1 98.88 123 ALA B CA 1
ATOM 2486 C C . ALA B 1 123 ? 6.297 -8.438 -5.273 1 98.88 123 ALA B C 1
ATOM 2488 O O . ALA B 1 123 ? 6.363 -9.594 -5.711 1 98.88 123 ALA B O 1
ATOM 2489 N N . ASP B 1 124 ? 6.457 -8.164 -4.023 1 98.88 124 ASP B N 1
ATOM 2490 C CA . ASP B 1 124 ? 6.809 -9.211 -3.072 1 98.88 124 ASP B CA 1
ATOM 2491 C C . ASP B 1 124 ? 5.617 -10.133 -2.803 1 98.88 124 ASP B C 1
ATOM 2493 O O . ASP B 1 124 ? 5.793 -11.32 -2.51 1 98.88 124 ASP B O 1
ATOM 2497 N N . SER B 1 125 ? 4.387 -9.609 -2.924 1 98.88 125 SER B N 1
ATOM 2498 C CA . SER B 1 125 ? 3.207 -10.461 -2.834 1 98.88 125 SER B CA 1
ATOM 2499 C C . SER B 1 125 ? 3.111 -11.398 -4.031 1 98.88 125 SER B C 1
ATOM 2501 O O . SER B 1 125 ? 2.805 -12.586 -3.871 1 98.88 125 SER B O 1
ATOM 2503 N N . ALA B 1 126 ? 3.365 -10.82 -5.188 1 98.75 126 ALA B N 1
ATOM 2504 C CA . ALA B 1 126 ? 3.408 -11.648 -6.387 1 98.75 126 ALA B CA 1
ATOM 2505 C C . ALA B 1 126 ? 4.488 -12.719 -6.27 1 98.75 126 ALA B C 1
ATOM 2507 O O . ALA B 1 126 ? 4.258 -13.891 -6.602 1 98.75 126 ALA B O 1
ATOM 2508 N N . GLY B 1 127 ? 5.676 -12.344 -5.828 1 98.62 127 GLY B N 1
ATOM 2509 C CA . GLY B 1 127 ? 6.758 -13.297 -5.625 1 98.62 127 GLY B CA 1
ATOM 2510 C C . GLY B 1 127 ? 6.414 -14.391 -4.633 1 98.62 127 GLY B C 1
ATOM 2511 O O . GLY B 1 127 ? 6.777 -15.547 -4.832 1 98.62 127 GLY B O 1
ATOM 2512 N N . THR B 1 128 ? 5.742 -13.984 -3.566 1 98.5 128 THR B N 1
ATOM 2513 C CA . THR B 1 128 ? 5.336 -14.945 -2.549 1 98.5 128 THR B CA 1
ATOM 2514 C C . THR B 1 128 ? 4.367 -15.969 -3.131 1 98.5 128 THR B C 1
ATOM 2516 O O . THR B 1 128 ? 4.473 -17.156 -2.844 1 98.5 128 THR B O 1
ATOM 2519 N N . ALA B 1 129 ? 3.426 -15.508 -3.938 1 98.12 129 ALA B N 1
ATOM 2520 C CA . ALA B 1 129 ? 2.465 -16.422 -4.551 1 98.12 129 ALA B CA 1
ATOM 2521 C C . ALA B 1 129 ? 3.164 -17.438 -5.449 1 98.12 129 ALA B C 1
ATOM 2523 O O . ALA B 1 129 ? 2.854 -18.625 -5.414 1 98.12 129 ALA B O 1
ATOM 2524 N N . LEU B 1 130 ? 4.121 -16.984 -6.223 1 97.12 130 LEU B N 1
ATOM 2525 C CA . LEU B 1 130 ? 4.859 -17.891 -7.098 1 97.12 130 LEU B CA 1
ATOM 2526 C C . LEU B 1 130 ? 5.723 -18.859 -6.281 1 97.12 130 LEU B C 1
ATOM 2528 O O . LEU B 1 130 ? 5.797 -20.047 -6.594 1 97.12 130 LEU B O 1
ATOM 2532 N N . ALA B 1 131 ? 6.367 -18.344 -5.266 1 96.75 131 ALA B N 1
ATOM 2533 C CA . ALA B 1 131 ? 7.18 -19.188 -4.398 1 96.75 131 ALA B CA 1
ATOM 2534 C C . ALA B 1 131 ? 6.348 -20.328 -3.803 1 96.75 131 ALA B C 1
ATOM 2536 O O . ALA B 1 131 ? 6.809 -21.469 -3.707 1 96.75 131 ALA B O 1
ATOM 2537 N N . ARG B 1 132 ? 5.172 -20.047 -3.459 1 94.94 132 ARG B N 1
ATOM 2538 C CA . ARG B 1 132 ? 4.285 -21.062 -2.898 1 94.94 132 ARG B CA 1
ATOM 2539 C C . ARG B 1 132 ? 3.916 -22.109 -3.947 1 94.94 132 ARG B C 1
ATOM 2541 O O . ARG B 1 132 ? 3.797 -23.297 -3.635 1 94.94 132 ARG B O 1
ATOM 2548 N N . VAL B 1 133 ? 3.717 -21.641 -5.137 1 93.56 133 VAL B N 1
ATOM 2549 C CA . VAL B 1 133 ? 3.428 -22.562 -6.227 1 93.56 133 VAL B CA 1
ATOM 2550 C C . VAL B 1 133 ? 4.609 -23.5 -6.43 1 93.56 133 VAL B C 1
ATOM 2552 O O . VAL B 1 133 ? 4.426 -24.719 -6.551 1 93.56 133 VAL B O 1
ATOM 2555 N N . LEU B 1 134 ? 5.801 -23.016 -6.465 1 93.56 134 LEU B N 1
ATOM 2556 C CA . LEU B 1 134 ? 7.004 -23.812 -6.691 1 93.56 134 LEU B CA 1
ATOM 2557 C C . LEU B 1 134 ? 7.223 -24.812 -5.562 1 93.56 134 LEU B C 1
ATOM 2559 O O . LEU B 1 134 ? 7.695 -25.922 -5.797 1 93.56 134 LEU B O 1
ATOM 2563 N N . LYS B 1 135 ? 6.914 -24.422 -4.383 1 92.25 135 LYS B N 1
ATOM 2564 C CA . LYS B 1 135 ? 7.027 -25.328 -3.242 1 92.25 135 LYS B CA 1
ATOM 2565 C C . LYS B 1 135 ? 6.023 -26.469 -3.348 1 92.25 135 LYS B C 1
ATOM 2567 O O . LYS B 1 135 ? 6.305 -27.594 -2.92 1 92.25 135 LYS B O 1
ATOM 2572 N N . GLY B 1 136 ? 4.957 -26.234 -4.035 1 86.06 136 GLY B N 1
ATOM 2573 C CA . GLY B 1 136 ? 3.943 -27.266 -4.234 1 86.06 136 GLY B CA 1
ATOM 2574 C C . GLY B 1 136 ? 4.285 -28.234 -5.348 1 86.06 136 GLY B C 1
ATOM 2575 O O . GLY B 1 136 ? 3.797 -29.359 -5.367 1 86.06 136 GLY B O 1
ATOM 2576 N N . MET B 1 137 ? 5.113 -27.844 -6.34 1 84.12 137 MET B N 1
ATOM 2577 C CA . MET B 1 137 ? 5.469 -28.656 -7.492 1 84.12 137 MET B CA 1
ATOM 2578 C C . MET B 1 137 ? 6.77 -29.422 -7.238 1 84.12 137 MET B C 1
ATOM 2580 O O . MET B 1 137 ? 7.402 -29.891 -8.18 1 84.12 137 MET B O 1
ATOM 2584 N N . ASP B 1 138 ? 7.32 -29.578 -6.008 1 85.19 138 ASP B N 1
ATOM 2585 C CA . ASP B 1 138 ? 8.516 -30.312 -5.602 1 85.19 138 ASP B CA 1
ATOM 2586 C C . ASP B 1 138 ? 9.781 -29.625 -6.121 1 85.19 138 ASP B C 1
ATOM 2588 O O . ASP B 1 138 ? 10.852 -30.234 -6.145 1 85.19 138 ASP B O 1
ATOM 2592 N N . THR B 1 139 ? 9.609 -28.562 -6.836 1 86.94 139 THR B N 1
ATOM 2593 C CA . THR B 1 139 ? 10.766 -27.781 -7.277 1 86.94 139 THR B CA 1
ATOM 2594 C C . THR B 1 139 ? 11.734 -27.547 -6.121 1 86.94 139 THR B C 1
ATOM 2596 O O . THR B 1 139 ? 12.945 -27.656 -6.289 1 86.94 139 THR B O 1
ATOM 2599 N N . CYS B 1 140 ? 11.242 -27.344 -4.969 1 90.44 140 CYS B N 1
ATOM 2600 C CA . CYS B 1 140 ? 12.078 -26.969 -3.828 1 90.44 140 CYS B CA 1
ATOM 2601 C C . CYS B 1 140 ? 12.711 -28.203 -3.195 1 90.44 140 CYS B C 1
ATOM 2603 O O . CYS B 1 140 ? 13.68 -28.094 -2.445 1 90.44 140 CYS B O 1
ATOM 2605 N N . LYS B 1 141 ? 12.133 -29.328 -3.463 1 90.69 141 LYS B N 1
ATOM 2606 C CA . LYS B 1 141 ? 12.805 -30.562 -3.066 1 90.69 141 LYS B CA 1
ATOM 2607 C C . LYS B 1 141 ? 14.07 -30.797 -3.896 1 90.69 141 LYS B C 1
ATOM 2609 O O . LYS B 1 141 ? 15.102 -31.203 -3.365 1 90.69 141 LYS B O 1
ATOM 2614 N N . ALA B 1 142 ? 13.953 -30.5 -5.148 1 89.81 142 ALA B N 1
ATOM 2615 C CA . ALA B 1 142 ? 15.07 -30.688 -6.07 1 89.81 142 ALA B CA 1
ATOM 2616 C C . ALA B 1 142 ? 16.078 -29.547 -5.941 1 89.81 142 ALA B C 1
ATOM 2618 O O . ALA B 1 142 ? 17.281 -29.766 -6.027 1 89.81 142 ALA B O 1
ATOM 2619 N N . TRP B 1 143 ? 15.594 -28.328 -5.711 1 91.69 143 TRP B N 1
ATOM 2620 C CA . TRP B 1 143 ? 16.453 -27.156 -5.656 1 91.69 143 TRP B CA 1
ATOM 2621 C C . TRP B 1 143 ? 16.172 -26.328 -4.406 1 91.69 143 TRP B C 1
ATOM 2623 O O . TRP B 1 143 ? 15.68 -25.203 -4.496 1 91.69 143 TRP B O 1
ATOM 2633 N N . ASN B 1 144 ? 16.562 -26.812 -3.293 1 91.69 144 ASN B N 1
ATOM 2634 C CA . ASN B 1 144 ? 16.266 -26.219 -1.995 1 91.69 144 ASN B CA 1
ATOM 2635 C C . ASN B 1 144 ? 16.953 -24.859 -1.822 1 91.69 144 ASN B C 1
ATOM 2637 O O . ASN B 1 144 ? 16.359 -23.922 -1.287 1 91.69 144 ASN B O 1
ATOM 2641 N N . ALA B 1 145 ? 18.188 -24.781 -2.229 1 91.06 145 ALA B N 1
ATOM 2642 C CA . ALA B 1 145 ? 18.953 -23.547 -2.086 1 91.06 145 ALA B CA 1
ATOM 2643 C C . ALA B 1 145 ? 18.281 -22.391 -2.836 1 91.06 145 ALA B C 1
ATOM 2645 O O . ALA B 1 145 ? 18.219 -21.266 -2.336 1 91.06 145 ALA B O 1
ATOM 2646 N N . PHE B 1 146 ? 17.766 -22.656 -4 1 93.81 146 PHE B N 1
ATOM 2647 C CA . PHE B 1 146 ? 17.047 -21.656 -4.793 1 93.81 146 PHE B CA 1
ATOM 2648 C C . PHE B 1 146 ? 15.836 -21.141 -4.039 1 93.81 146 PHE B C 1
ATOM 2650 O O . PHE B 1 146 ? 15.641 -19.922 -3.926 1 93.81 146 PHE B O 1
ATOM 2657 N N . CYS B 1 147 ? 15.102 -22.031 -3.477 1 94.5 147 CYS B N 1
ATOM 2658 C CA . CYS B 1 147 ? 13.867 -21.656 -2.803 1 94.5 147 CYS B CA 1
ATOM 2659 C C . CYS B 1 147 ? 14.148 -20.875 -1.522 1 94.5 147 CYS B C 1
ATOM 2661 O O . CYS B 1 147 ? 13.438 -19.938 -1.194 1 94.5 147 CYS B O 1
ATOM 2663 N N . ILE B 1 148 ? 15.18 -21.281 -0.807 1 94.31 148 ILE B N 1
ATOM 2664 C CA . ILE B 1 148 ? 15.555 -20.562 0.41 1 94.31 148 ILE B CA 1
ATOM 2665 C C . ILE B 1 148 ? 15.992 -19.141 0.064 1 94.31 148 ILE B C 1
ATOM 2667 O O . ILE B 1 148 ? 15.594 -18.188 0.732 1 94.31 148 ILE B O 1
ATOM 2671 N N . GLN B 1 149 ? 16.766 -18.969 -0.98 1 95.25 149 GLN B N 1
ATOM 2672 C CA . GLN B 1 149 ? 17.234 -17.656 -1.397 1 95.25 149 GLN B CA 1
ATOM 2673 C C . GLN B 1 149 ? 16.078 -16.781 -1.846 1 95.25 149 GLN B C 1
ATOM 2675 O O . GLN B 1 149 ? 16.047 -15.578 -1.551 1 95.25 149 GLN B O 1
ATOM 2680 N N . VAL B 1 150 ? 15.156 -17.375 -2.527 1 97.31 150 VAL B N 1
ATOM 2681 C CA . VAL B 1 150 ? 13.969 -16.641 -2.959 1 97.31 150 VAL B CA 1
ATOM 2682 C C . VAL B 1 150 ? 13.18 -16.172 -1.741 1 97.31 150 VAL B C 1
ATOM 2684 O O . VAL B 1 150 ? 12.766 -15.008 -1.676 1 97.31 150 VAL B O 1
ATOM 2687 N N . ASP B 1 151 ? 13.055 -17 -0.778 1 97.31 151 ASP B N 1
ATOM 2688 C CA . ASP B 1 151 ? 12.328 -16.641 0.433 1 97.31 151 ASP B CA 1
ATOM 2689 C C . ASP B 1 151 ? 13 -15.469 1.157 1 97.31 151 ASP B C 1
ATOM 2691 O O . ASP B 1 151 ? 12.328 -14.555 1.629 1 97.31 151 ASP B O 1
ATOM 2695 N N . ILE B 1 152 ? 14.234 -15.539 1.238 1 98.38 152 ILE B N 1
ATOM 2696 C CA . ILE B 1 152 ? 14.992 -14.484 1.907 1 98.38 152 ILE B CA 1
ATOM 2697 C C . ILE B 1 152 ? 14.836 -13.172 1.144 1 98.38 152 ILE B C 1
ATOM 2699 O O . ILE B 1 152 ? 14.586 -12.125 1.742 1 98.38 152 ILE B O 1
ATOM 2703 N N . ALA B 1 153 ? 14.977 -13.273 -0.161 1 98.75 153 ALA B N 1
ATOM 2704 C CA . ALA B 1 153 ? 14.852 -12.078 -0.991 1 98.75 153 ALA B CA 1
ATOM 2705 C C . ALA B 1 153 ? 13.484 -11.43 -0.81 1 98.75 153 ALA B C 1
ATOM 2707 O O . ALA B 1 153 ? 13.383 -10.219 -0.617 1 98.75 153 ALA B O 1
ATOM 2708 N N . ILE B 1 154 ? 12.477 -12.219 -0.831 1 98.88 154 ILE B N 1
ATOM 2709 C CA . ILE B 1 154 ? 11.109 -11.711 -0.706 1 98.88 154 ILE B CA 1
ATOM 2710 C C . ILE B 1 154 ? 10.906 -11.117 0.685 1 98.88 154 ILE B C 1
ATOM 2712 O O . ILE B 1 154 ? 10.344 -10.031 0.823 1 98.88 154 ILE B O 1
ATOM 2716 N N . ALA B 1 155 ? 11.352 -11.797 1.725 1 98.81 155 ALA B N 1
ATOM 2717 C CA . ALA B 1 155 ? 11.234 -11.297 3.09 1 98.81 155 ALA B CA 1
ATOM 2718 C C . ALA B 1 155 ? 11.914 -9.938 3.236 1 98.81 155 ALA B C 1
ATOM 2720 O O . ALA B 1 155 ? 11.359 -9.023 3.846 1 98.81 155 ALA B O 1
ATOM 2721 N N . LEU B 1 156 ? 13.055 -9.836 2.65 1 98.88 156 LEU B N 1
ATOM 2722 C CA . LEU B 1 156 ? 13.789 -8.578 2.711 1 98.88 156 LEU B CA 1
ATOM 2723 C C . LEU B 1 156 ? 13.047 -7.48 1.949 1 98.88 156 LEU B C 1
ATOM 2725 O O . LEU B 1 156 ? 13.078 -6.312 2.35 1 98.88 156 LEU B O 1
ATOM 2729 N N . GLY B 1 157 ? 12.445 -7.871 0.866 1 98.88 157 GLY B N 1
ATOM 2730 C CA . GLY B 1 157 ? 11.609 -6.918 0.151 1 98.88 157 GLY B CA 1
ATOM 2731 C C . GLY B 1 157 ? 10.469 -6.383 0.987 1 98.88 157 GLY B C 1
ATOM 2732 O O . GLY B 1 157 ? 10.172 -5.188 0.949 1 98.88 157 GLY B O 1
ATOM 2733 N N . PHE B 1 158 ? 9.844 -7.211 1.772 1 98.94 158 PHE B N 1
ATOM 2734 C CA . PHE B 1 158 ? 8.766 -6.785 2.662 1 98.94 158 PHE B CA 1
ATOM 2735 C C . PHE B 1 158 ? 9.305 -5.875 3.762 1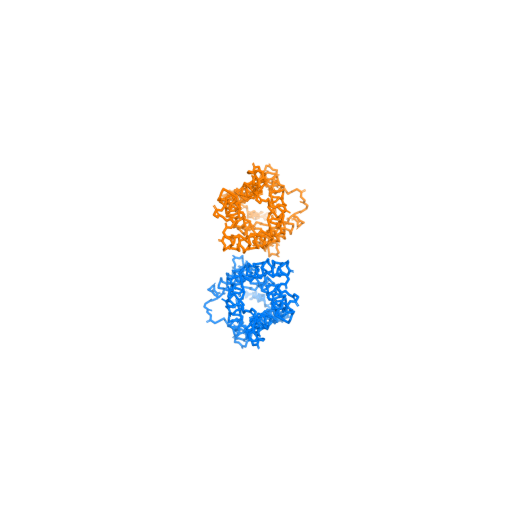 98.94 158 PHE B C 1
ATOM 2737 O O . PHE B 1 158 ? 8.617 -4.949 4.195 1 98.94 158 PHE B O 1
ATOM 2744 N N . VAL B 1 159 ? 10.453 -6.172 4.234 1 98.81 159 VAL B N 1
ATOM 2745 C CA . VAL B 1 159 ? 11.07 -5.285 5.215 1 98.81 159 VAL B CA 1
ATOM 2746 C C . VAL B 1 159 ? 11.273 -3.902 4.602 1 98.81 159 VAL B C 1
ATOM 2748 O O . VAL B 1 159 ? 11.008 -2.885 5.246 1 98.81 159 VAL B O 1
ATOM 2751 N N . GLY B 1 160 ? 11.789 -3.873 3.365 1 98.75 160 GLY B N 1
ATOM 2752 C CA . GLY B 1 160 ? 11.898 -2.605 2.662 1 98.75 160 GLY B CA 1
ATOM 2753 C C . GLY B 1 160 ? 10.578 -1.867 2.551 1 98.75 160 GLY B C 1
ATOM 2754 O O . GLY B 1 160 ? 10.523 -0.652 2.752 1 98.75 160 GLY B O 1
ATOM 2755 N N . PHE B 1 161 ? 9.555 -2.549 2.264 1 98.81 161 PHE B N 1
ATOM 2756 C CA . PHE B 1 161 ? 8.211 -1.993 2.197 1 98.81 161 PHE B CA 1
ATOM 2757 C C . PHE B 1 161 ? 7.824 -1.347 3.521 1 98.81 161 PHE B C 1
ATOM 2759 O O . PHE B 1 161 ? 7.281 -0.241 3.545 1 98.81 161 PHE B O 1
ATOM 2766 N N . LEU B 1 162 ? 8.07 -2.029 4.617 1 98.62 162 LEU B N 1
ATOM 2767 C CA . LEU B 1 162 ? 7.707 -1.511 5.93 1 98.62 162 LEU B CA 1
ATOM 2768 C C . LEU B 1 162 ? 8.398 -0.179 6.199 1 98.62 162 LEU B C 1
ATOM 2770 O O . LEU B 1 162 ? 7.758 0.782 6.633 1 98.62 162 LEU B O 1
ATOM 2774 N N . PHE B 1 163 ? 9.625 -0.118 5.906 1 98.62 163 PHE B N 1
ATOM 2775 C CA . PHE B 1 163 ? 10.367 1.104 6.184 1 98.62 163 PHE B CA 1
ATOM 2776 C C . PHE B 1 163 ? 9.961 2.217 5.227 1 98.62 163 PHE B C 1
ATOM 2778 O O . PHE B 1 163 ? 9.938 3.391 5.605 1 98.62 163 PHE B O 1
ATOM 2785 N N . LEU B 1 164 ? 9.688 1.858 4.035 1 98.19 164 LEU B N 1
ATOM 2786 C CA . LEU B 1 164 ? 9.18 2.855 3.1 1 98.19 164 LEU B CA 1
ATOM 2787 C C . LEU B 1 164 ? 7.797 3.348 3.523 1 98.19 164 LEU B C 1
ATOM 2789 O O . LEU B 1 164 ? 7.48 4.527 3.361 1 98.19 164 LEU B O 1
ATOM 2793 N N . GLY B 1 165 ? 6.992 2.418 3.994 1 97.56 165 GLY B N 1
ATOM 2794 C CA . GLY B 1 165 ? 5.707 2.809 4.547 1 97.56 165 GLY B CA 1
ATOM 2795 C C . GLY B 1 165 ? 5.824 3.814 5.676 1 97.56 165 GLY B C 1
ATOM 2796 O O . GLY B 1 165 ? 5.086 4.805 5.715 1 97.56 165 GLY B O 1
ATOM 2797 N N . PHE B 1 166 ? 6.738 3.594 6.527 1 97.25 166 PHE B N 1
ATOM 2798 C CA . PHE B 1 166 ? 6.973 4.539 7.617 1 97.25 166 PHE B CA 1
ATOM 2799 C C . PHE B 1 166 ? 7.461 5.875 7.074 1 97.25 166 PHE B C 1
ATOM 2801 O O . PHE B 1 166 ? 7.062 6.934 7.566 1 97.25 166 PHE B O 1
ATOM 2808 N N . SER B 1 167 ? 8.312 5.777 6.086 1 97.44 167 SER B N 1
ATOM 2809 C CA . SER B 1 167 ? 8.766 7.008 5.449 1 97.44 167 SER B CA 1
ATOM 2810 C C . SER B 1 167 ? 7.609 7.773 4.824 1 97.44 167 SER B C 1
ATOM 2812 O O . SER B 1 167 ? 7.57 9.008 4.875 1 97.44 167 SER B O 1
ATOM 2814 N N . SER B 1 168 ? 6.672 7.062 4.312 1 97.5 168 SER B N 1
ATOM 2815 C CA . SER B 1 168 ? 5.512 7.684 3.688 1 97.5 168 SER B CA 1
ATOM 2816 C C . SER B 1 168 ? 4.645 8.398 4.719 1 97.5 168 SER B C 1
ATOM 2818 O O . SER B 1 168 ? 4.094 9.469 4.441 1 97.5 168 SER B O 1
ATOM 2820 N N . LEU B 1 169 ? 4.559 7.84 5.906 1 95.56 169 LEU B N 1
ATOM 2821 C CA . LEU B 1 169 ? 3.812 8.492 6.977 1 95.56 169 LEU B CA 1
ATOM 2822 C C . LEU B 1 169 ? 4.465 9.812 7.367 1 95.56 169 LEU B C 1
ATOM 2824 O O . LEU B 1 169 ? 3.775 10.82 7.539 1 95.56 169 LEU B O 1
ATOM 2828 N N . LEU B 1 170 ? 5.742 9.836 7.438 1 94.56 170 LEU B N 1
ATOM 2829 C CA . LEU B 1 170 ? 6.461 11.039 7.84 1 94.56 170 LEU B CA 1
ATOM 2830 C C . LEU B 1 170 ? 6.41 12.102 6.746 1 94.56 170 LEU B C 1
ATOM 2832 O O . LEU B 1 170 ? 6.188 13.281 7.027 1 94.56 170 LEU B O 1
ATOM 2836 N N . SER B 1 171 ? 6.633 11.664 5.527 1 95.56 171 SER B N 1
ATOM 2837 C CA . SER B 1 171 ? 6.574 12.625 4.43 1 95.56 171 SER B CA 1
ATOM 2838 C C . SER B 1 171 ? 5.164 13.172 4.242 1 95.56 171 SER B C 1
ATOM 2840 O O . SER B 1 171 ? 4.984 14.336 3.895 1 95.56 171 SER B O 1
ATOM 2842 N N . GLY B 1 172 ? 4.203 12.305 4.449 1 94.25 172 GLY B N 1
ATOM 2843 C CA . GLY B 1 172 ? 2.828 12.781 4.418 1 94.25 172 GLY B CA 1
ATOM 2844 C C . GLY B 1 172 ? 2.529 13.812 5.488 1 94.25 172 GLY B C 1
ATOM 2845 O O . GLY B 1 172 ? 1.801 14.773 5.242 1 94.25 172 GLY B O 1
ATOM 2846 N N . PHE B 1 173 ? 3.045 13.586 6.602 1 92.06 173 PHE B N 1
ATOM 2847 C CA . PHE B 1 173 ? 2.861 14.531 7.688 1 92.06 173 PHE B CA 1
ATOM 2848 C C . PHE B 1 173 ? 3.48 15.883 7.34 1 92.06 173 PHE B C 1
ATOM 2850 O O . PHE B 1 173 ? 2.924 16.938 7.668 1 92.06 173 PHE B O 1
ATOM 2857 N N . ARG B 1 174 ? 4.551 15.875 6.691 1 92.56 174 ARG B N 1
ATOM 2858 C CA . ARG B 1 174 ? 5.203 17.109 6.281 1 92.56 174 ARG B CA 1
ATOM 2859 C C . ARG B 1 174 ? 4.336 17.891 5.293 1 92.56 174 ARG B C 1
ATOM 2861 O O . ARG B 1 174 ? 4.254 19.109 5.355 1 92.56 174 ARG B O 1
ATOM 2868 N N . ILE B 1 175 ? 3.764 17.203 4.41 1 92.62 175 ILE B N 1
ATOM 2869 C CA . ILE B 1 175 ? 2.887 17.844 3.441 1 92.62 175 ILE B CA 1
ATOM 2870 C C . ILE B 1 175 ? 1.698 18.484 4.164 1 92.62 175 ILE B C 1
ATOM 2872 O O . ILE B 1 175 ? 1.292 19.594 3.842 1 92.62 175 ILE B O 1
ATOM 2876 N N . ALA B 1 176 ? 1.188 17.766 5.078 1 90.5 176 ALA B N 1
ATOM 2877 C CA . ALA B 1 176 ? 0.04 18.281 5.82 1 90.5 176 ALA B CA 1
ATOM 2878 C C . ALA B 1 176 ? 0.408 19.547 6.59 1 90.5 176 ALA B C 1
ATOM 2880 O O . ALA B 1 176 ? -0.357 20.516 6.609 1 90.5 176 ALA B O 1
ATOM 2881 N N . CYS B 1 177 ? 1.524 19.516 7.156 1 88.88 177 CYS B N 1
ATOM 2882 C CA . CYS B 1 177 ? 2.004 20.703 7.855 1 88.88 177 CYS B CA 1
ATOM 2883 C C . CYS B 1 177 ? 2.15 21.875 6.895 1 88.88 177 CYS B C 1
ATOM 2885 O O . CYS B 1 177 ? 1.771 23 7.223 1 88.88 177 CYS B O 1
ATOM 2887 N N . PHE B 1 178 ? 2.635 21.578 5.797 1 89.25 178 PHE B N 1
ATOM 2888 C CA . PHE B 1 178 ? 2.846 22.609 4.793 1 89.25 178 PHE B CA 1
ATOM 2889 C C . PHE B 1 178 ? 1.516 23.188 4.312 1 89.25 178 PHE B C 1
ATOM 2891 O O . PHE B 1 178 ? 1.372 24.391 4.156 1 89.25 178 PHE B O 1
ATOM 2898 N N . ILE B 1 179 ? 0.576 22.359 4.109 1 87.25 179 ILE B N 1
ATOM 2899 C CA . ILE B 1 179 ? -0.729 22.781 3.604 1 87.25 179 ILE B CA 1
ATOM 2900 C C . ILE B 1 179 ? -1.479 23.562 4.684 1 87.25 179 ILE B C 1
ATOM 2902 O O . ILE B 1 179 ? -2.146 24.547 4.391 1 87.25 179 ILE B O 1
ATOM 2906 N N . ILE B 1 180 ? -1.26 23.203 5.922 1 85.38 180 ILE B N 1
ATOM 2907 C CA . ILE B 1 180 ? -2.072 23.734 7.008 1 85.38 180 ILE B CA 1
ATOM 2908 C C . ILE B 1 180 ? -1.39 24.969 7.602 1 85.38 180 ILE B C 1
ATOM 2910 O O . ILE B 1 180 ? -2.045 25.969 7.883 1 85.38 180 ILE B O 1
ATOM 2914 N N . LYS B 1 181 ? -0.08 24.844 7.793 1 85.06 181 LYS B N 1
ATOM 2915 C CA . LYS B 1 181 ? 0.622 25.922 8.5 1 85.06 181 LYS B CA 1
ATOM 2916 C C . LYS B 1 181 ? 1.468 26.75 7.535 1 85.06 181 LYS B C 1
ATOM 2918 O O . LYS B 1 181 ? 1.892 27.859 7.871 1 85.06 181 LYS B O 1
ATOM 2923 N N . GLY B 1 182 ? 1.731 26.281 6.363 1 82.38 182 GLY B N 1
ATOM 2924 C CA . GLY B 1 182 ? 2.598 26.969 5.422 1 82.38 182 GLY B CA 1
ATOM 2925 C C . GLY B 1 182 ? 4.066 26.625 5.602 1 82.38 182 GLY B C 1
ATOM 2926 O O . GLY B 1 182 ? 4.934 27.25 4.984 1 82.38 182 GLY B O 1
ATOM 2927 N N . SER B 1 183 ? 4.297 25.766 6.656 1 79.56 183 SER B N 1
ATOM 2928 C CA . SER B 1 183 ? 5.656 25.297 6.906 1 79.56 183 SER B CA 1
ATOM 2929 C C . SER B 1 183 ? 5.707 23.781 7.039 1 79.56 183 SER B C 1
ATOM 2931 O O . SER B 1 183 ? 4.77 23.172 7.555 1 79.56 183 SER B O 1
ATOM 2933 N N . ARG B 1 184 ? 6.762 23.297 6.551 1 76.25 184 ARG B N 1
ATOM 2934 C CA . ARG B 1 184 ? 6.918 21.844 6.59 1 76.25 184 ARG B CA 1
ATOM 2935 C C . ARG B 1 184 ? 7.172 21.359 8.008 1 76.25 184 ARG B C 1
ATOM 2937 O O . ARG B 1 184 ? 7.125 20.156 8.281 1 76.25 184 ARG B O 1
ATOM 2944 N N . PHE B 1 185 ? 7.363 22.281 8.898 1 73.88 185 PHE B N 1
ATOM 2945 C CA . PHE B 1 185 ? 7.676 21.906 10.273 1 73.88 185 PHE B CA 1
ATOM 2946 C C . PHE B 1 185 ? 6.461 22.078 11.172 1 73.88 185 PHE B C 1
ATOM 2948 O O . PHE B 1 185 ? 5.688 23.031 11.016 1 73.88 185 PHE B O 1
ATOM 2955 N N . HIS B 1 186 ? 6.164 20.953 11.906 1 64.31 186 HIS B N 1
ATOM 2956 C CA . HIS B 1 186 ? 5.062 21.031 12.859 1 64.31 186 HIS B CA 1
ATOM 2957 C C . HIS B 1 186 ? 5.391 22 13.992 1 64.31 186 HIS B C 1
ATOM 2959 O O . HIS B 1 186 ? 5.961 21.594 15.008 1 64.31 186 HIS B O 1
ATOM 2965 N N . LEU B 1 187 ? 6.074 23.094 13.891 1 59.75 187 LEU B N 1
ATOM 2966 C CA . LEU B 1 187 ? 6.402 24.016 14.969 1 59.75 187 LEU B CA 1
ATOM 2967 C C . LEU B 1 187 ? 5.406 25.172 15.023 1 59.75 187 LEU B C 1
ATOM 2969 O O . LEU B 1 187 ? 4.844 25.547 13.992 1 59.75 187 LEU B O 1
#

Secondary structure (DSSP, 8-state):
-------------HHHHHHHHHHHHHHHHHHHHHHHHHHHHHHHHHHHHHGGGGS-TTS--GGGSHHHHHHHHHHHHHHHHHHHHHHHHHHHHHHSS-SS-HHHHHHHHHHHHHHHHHHHHHHHHHHHHHHHHHHHTTHHHH-HHHHHHHHHHHHHHHHHHHHHHHHHHHHHHHHHHHHHHSSSS--/-------------HHHHHHHHHHHHHHHHHHHHHHHHHHHHHHHHHHHHHGGGGS-TTS--GGGSHHHHHHHHHHHHHHHHHHHHHHHHHHHHHHSS-SS-HHHHHHHHHHHHHHHHHHHHHHHHHHHHHHHHHHHTTHHHH-HHHHHHHHHHHHHHHHHHHHHHHHHHHHHHHHHHHHHHSSSS--

Solvent-accessible surface area (backbone atoms only — not comparable to full-atom values): 18509 Å² total; per-residue (Å²): 134,82,75,78,72,76,76,75,68,78,63,80,51,69,63,63,53,49,55,50,48,51,54,51,49,52,51,52,50,50,50,40,50,30,28,49,49,20,20,53,25,10,42,49,15,29,51,36,41,58,51,30,57,74,47,61,94,88,48,76,44,44,83,80,35,71,36,42,42,39,32,40,51,39,23,47,52,47,20,52,49,24,48,53,48,37,53,45,44,52,43,27,71,75,66,73,40,64,89,48,61,63,71,57,42,40,52,50,48,22,52,49,28,46,52,48,23,52,42,29,41,27,20,31,27,10,29,50,36,47,51,53,51,40,57,72,68,48,49,34,76,78,35,44,69,47,49,52,33,46,49,50,15,36,53,27,28,50,50,13,23,52,28,27,44,53,44,20,54,54,32,44,49,28,44,44,24,28,74,72,72,70,34,61,54,90,117,134,79,76,77,72,76,75,75,68,80,62,80,52,68,64,63,53,48,56,51,48,50,52,50,50,51,52,51,50,51,51,39,51,32,29,49,49,18,20,53,25,11,41,49,15,27,50,37,40,58,52,29,56,75,46,62,94,88,47,75,45,44,83,79,34,71,36,45,41,38,32,40,50,39,22,47,52,46,19,54,49,25,51,52,48,37,53,44,44,51,43,26,71,76,65,74,41,64,89,48,61,63,71,58,41,40,52,50,47,21,53,47,28,46,51,48,22,50,42,28,41,28,21,30,26,11,30,48,35,48,51,52,51,40,56,70,70,49,47,35,75,78,36,45,69,47,46,52,34,45,50,51,14,38,52,27,27,49,52,14,22,54,29,26,44,54,44,21,54,54,32,43,50,29,44,42,24,29,74,73,71,70,32,60,55,93,117

pLDDT: mean 88.54, std 15.28, range [32.34, 98.94]

InterPro domains:
  IPR006702 Casparian strip membrane protein domain [PF04535] (30-163)

Sequence (374 aa):
MRSPQPHRNGGDNPFHSTVSLRKLRRFNYLILVFRFASFSSSLASFVFMLSTSRAAANSPRWYHFDAFRFVVGANAIVALYSLFEMVASVWEISRESTLFAEVVQLWFDFGHDQAFAYLLLSADSAGTALARVLKGMDTCKAWNAFCIQVDIAIALGFVGFLFLGFSSLLSGFRIACFIIKGSRFHLMRSPQPHRNGGDNPFHSTVSLRKLRRFNYLILVFRFASFSSSLASFVFMLSTSRAAANSPRWYHFDAFRFVVGANAIVALYSLFEMVASVWEISRESTLFAEVVQLWFDFGHDQAFAYLLLSADSAGTALARVLKGMDTCKAWNAFCIQVDIAIALGFVGFLFLGFSSLLSGFRIACFIIKGSRFHL

Foldseek 3Di:
DPPPPPPPPPPPPVVVVVVLVVVVLVLLVLLLVLLVLLLVLLVLLLVLLQCLQVDDPPADHQVVDPLSVLSNVLSVVSNVVSVVVNVQSVCCNVVVDGPDDPLVVLCVQLVCLVVSLVSLVVSLVSLVVVLVVCVVVCSCVVVVVSSVSSVSSSVSSVSSSVSSVVSNVSSVQQNVCCVPVVGSGPD/DPPPPPPPPVPPPVVVVVVLVVVVLVLLVLLLVLLVLLLVLLVLLLVLLQCLVVDDPPADHQVVDPLSVLSNVLSVVSNVVSVVVNVQSVCCNVVVDGPDDPLVVLCVQLVCLVVSLVSLVVSLVSLVVVLVVCVVVCSCVVVVVSSVSSVSSSVSSNSSSVSSVVSNVSSVQQVVCCVPVVGSGPD

Nearest PDB structures (foldseek):
  8eat-assembly1_o  TM=3.570E-01  e=3.643E-01  Saccharomyces cerevisiae
  6pe4-assembly1_H  TM=3.632E-01  e=3.643E-01  Saccharomyces cerevisiae S288C
  8xzi-assembly1_R  TM=4.150E-01  e=2.177E+00  Homo sapiens
  7aan-assembly1_B  TM=3.158E-01  e=7.647E+00  Homo sapiens
  6pe4-assembly1_H  TM=3.633E-01  e=4.124E-01  Saccharomyces cerevisiae S288C

Radius of gyration: 26.11 Å; Cα contacts (8 Å, |Δi|>4): 470; chains: 2; bounding box: 51×95×54 Å